Protein AF-A0A8S3QHV0-F1 (afdb_monomer_lite)

Radius of gyration: 21.34 Å; chains: 1; bounding box: 54×50×51 Å

Secondary structure (DSSP, 8-state):
-PPPPP----------TTTTTTTT-----TT--EEEE-----TTS---EEEEEES---SSHHHHTTSTT-SSEEEEETTEEEETTEEEEE-S--GGG--TT-EEEEEE-TTS-EEEEETTEEEEEEE----TTPEEEEEEEE---------S-GGG--HHHHHHHHHHSTT-GGGHHHHHHTT--HHHHHH--HHHHHHTS---HHHHHHHHHHHHHHHHHT-

Organism: Mytilus edulis (NCBI:txid6550)

Structure (mmCIF, N/CA/C/O backbone):
data_AF-A0A8S3QHV0-F1
#
_entry.id   AF-A0A8S3QHV0-F1
#
loop_
_atom_site.group_PDB
_atom_site.id
_atom_site.type_symbol
_atom_site.label_atom_id
_atom_site.label_alt_id
_atom_site.label_comp_id
_atom_site.label_asym_id
_atom_site.label_entity_id
_atom_site.label_seq_id
_atom_site.pdbx_PDB_ins_code
_atom_site.Cartn_x
_atom_site.Cartn_y
_atom_site.Cartn_z
_atom_site.occupancy
_atom_site.B_iso_or_equiv
_atom_site.auth_seq_id
_atom_site.auth_comp_id
_atom_site.auth_asym_id
_atom_site.auth_atom_id
_atom_site.pdbx_PDB_model_num
ATOM 1 N N . MET A 1 1 ? -4.999 33.377 -22.778 1.00 33.78 1 MET A N 1
ATOM 2 C CA . MET A 1 1 ? -3.640 32.867 -22.476 1.00 33.78 1 MET A CA 1
ATOM 3 C C . MET A 1 1 ? -3.767 31.519 -21.777 1.00 33.78 1 MET A C 1
ATOM 5 O O . MET A 1 1 ? -4.510 31.412 -20.811 1.00 33.78 1 MET A O 1
ATOM 9 N N . LYS A 1 2 ? -3.145 30.481 -22.345 1.00 28.41 2 LYS A N 1
ATOM 10 C CA . LYS A 1 2 ? -3.299 29.062 -21.981 1.00 28.41 2 LYS A CA 1
ATOM 11 C C . LYS A 1 2 ? -2.681 28.770 -20.602 1.00 28.41 2 LYS A C 1
ATOM 13 O O . LYS A 1 2 ? -1.495 29.029 -20.410 1.00 28.41 2 LYS A O 1
ATOM 18 N N . LYS A 1 3 ? -3.456 28.207 -19.666 1.00 29.05 3 LYS A N 1
ATOM 19 C CA . LYS A 1 3 ? -2.919 27.591 -18.439 1.00 29.05 3 LYS A CA 1
ATOM 20 C C . LYS A 1 3 ? -2.291 26.244 -18.810 1.00 29.05 3 LYS A C 1
ATOM 22 O O . LYS A 1 3 ? -2.918 25.440 -19.495 1.00 29.05 3 LYS A O 1
ATOM 27 N N . LYS A 1 4 ? -1.035 26.042 -18.402 1.00 29.23 4 LYS A N 1
ATOM 28 C CA . LYS A 1 4 ? -0.267 24.808 -18.603 1.00 29.23 4 LYS A CA 1
ATOM 29 C C . LYS A 1 4 ? -0.995 23.641 -17.928 1.00 29.23 4 LYS A C 1
ATOM 31 O O . LYS A 1 4 ? -1.272 23.703 -16.734 1.00 29.23 4 LYS A O 1
ATOM 36 N N . GLY A 1 5 ? -1.313 22.617 -18.717 1.00 24.92 5 GLY A N 1
ATOM 37 C CA . GLY A 1 5 ? -1.876 21.360 -18.241 1.00 24.92 5 GLY A CA 1
ATOM 38 C C . GLY A 1 5 ? -0.864 20.613 -17.379 1.00 24.92 5 GLY A C 1
ATOM 39 O O . GLY A 1 5 ? 0.260 20.360 -17.812 1.00 24.92 5 GLY A O 1
ATOM 40 N N . GLY A 1 6 ? -1.273 20.282 -16.156 1.00 24.77 6 GLY A N 1
ATOM 41 C CA . GLY A 1 6 ? -0.615 19.259 -15.358 1.00 24.77 6 GLY A CA 1
ATOM 42 C C . GLY A 1 6 ? -0.885 17.900 -15.995 1.00 24.77 6 GLY A C 1
ATOM 43 O O . GLY A 1 6 ? -2.029 17.562 -16.291 1.00 24.77 6 GLY A O 1
ATOM 44 N N . ILE A 1 7 ? 0.180 17.155 -16.261 1.00 24.78 7 ILE A N 1
ATOM 45 C CA . ILE A 1 7 ? 0.137 15.815 -16.840 1.00 24.78 7 ILE A CA 1
ATOM 46 C C . ILE A 1 7 ? -0.396 14.868 -15.755 1.00 24.78 7 ILE A C 1
ATOM 48 O O . ILE A 1 7 ? 0.357 14.371 -14.923 1.00 24.78 7 ILE A O 1
ATOM 52 N N . PHE A 1 8 ? -1.710 14.648 -15.737 1.00 29.12 8 PHE A N 1
ATOM 53 C CA . PHE A 1 8 ? -2.324 13.534 -15.021 1.00 29.12 8 PHE A CA 1
ATOM 54 C C . PHE A 1 8 ? -2.085 12.273 -15.855 1.00 29.12 8 PHE A C 1
ATOM 56 O O . PHE A 1 8 ? -2.746 12.074 -16.871 1.00 29.12 8 PHE A O 1
ATOM 63 N N . GLN A 1 9 ? -1.114 11.442 -15.474 1.00 21.78 9 GLN A N 1
ATOM 64 C CA . GLN A 1 9 ? -0.881 10.156 -16.134 1.00 21.78 9 GLN A CA 1
ATOM 65 C C . GLN A 1 9 ? -1.014 8.989 -15.151 1.00 21.78 9 GLN A C 1
ATOM 67 O O . GLN A 1 9 ? -0.062 8.586 -14.485 1.00 21.78 9 GLN A O 1
ATOM 72 N N . ASN A 1 10 ? -2.223 8.424 -15.194 1.00 23.78 10 ASN A N 1
ATOM 73 C CA . ASN A 1 10 ? -2.556 7.007 -15.053 1.00 23.78 10 ASN A CA 1
ATOM 74 C C . ASN A 1 10 ? -2.478 6.404 -13.642 1.00 23.78 10 ASN A C 1
ATOM 76 O O . ASN A 1 10 ? -1.638 5.551 -13.361 1.00 23.78 10 ASN A O 1
ATOM 80 N N . CYS A 1 11 ? -3.449 6.778 -12.804 1.00 23.91 11 CYS A N 1
ATOM 81 C CA . CYS A 1 11 ? -3.975 5.908 -11.753 1.00 23.91 11 CYS A CA 1
ATOM 82 C C . CYS A 1 11 ? -5.103 5.067 -12.367 1.00 23.91 11 CYS A C 1
ATOM 84 O O . CYS A 1 11 ? -6.141 5.620 -12.729 1.00 23.91 11 CYS A O 1
ATOM 86 N N . PHE A 1 12 ? -4.920 3.754 -12.504 1.00 22.88 12 PHE A N 1
ATOM 87 C CA . PHE A 1 12 ? -6.051 2.862 -12.754 1.00 22.88 12 PHE A CA 1
ATOM 88 C C . PHE A 1 12 ? -6.655 2.510 -11.400 1.00 22.88 12 PHE A C 1
ATOM 90 O O . PHE A 1 12 ? -6.004 1.910 -10.547 1.00 22.88 12 PHE A O 1
ATOM 97 N N . MET A 1 13 ? -7.872 2.997 -11.185 1.00 25.61 13 MET A N 1
ATOM 98 C CA . MET A 1 13 ? -8.680 2.667 -10.023 1.00 25.61 13 MET A CA 1
ATOM 99 C C . MET A 1 13 ? -9.011 1.174 -10.077 1.00 25.61 13 MET A C 1
ATOM 101 O O . MET A 1 13 ? -9.422 0.688 -11.128 1.00 25.61 13 MET A O 1
ATOM 105 N N . VAL A 1 14 ? -8.936 0.467 -8.947 1.00 29.50 14 VAL A N 1
ATOM 106 C CA . VAL A 1 14 ? -9.952 -0.568 -8.742 1.00 29.50 14 VAL A CA 1
ATOM 107 C C . VAL A 1 14 ? -11.256 0.206 -8.718 1.00 29.50 14 VAL A C 1
ATOM 109 O O . VAL A 1 14 ? -11.426 1.103 -7.887 1.00 29.50 14 VAL A O 1
ATOM 112 N N . GLU A 1 15 ? -12.130 -0.061 -9.680 1.00 31.16 15 GLU A N 1
ATOM 113 C CA . GLU A 1 15 ? -13.464 0.504 -9.686 1.00 31.16 15 GLU A CA 1
ATOM 114 C C . GLU A 1 15 ? -14.250 -0.123 -8.533 1.00 31.16 15 GLU A C 1
ATOM 116 O O . GLU A 1 15 ? -15.134 -0.949 -8.713 1.00 31.16 15 GLU A O 1
ATOM 121 N N . VAL A 1 16 ? -13.966 0.318 -7.309 1.00 37.31 16 VAL A N 1
ATOM 122 C CA . VAL A 1 16 ? -14.897 0.151 -6.207 1.00 37.31 16 VAL A CA 1
ATOM 123 C C . VAL A 1 16 ? -15.932 1.266 -6.331 1.00 37.31 16 VAL A C 1
ATOM 125 O O . VAL A 1 16 ? -16.073 2.134 -5.471 1.00 37.31 16 VAL A O 1
ATOM 128 N N . SER A 1 17 ? -16.660 1.278 -7.454 1.00 31.52 17 SER A N 1
ATOM 129 C CA . SER A 1 17 ? -17.719 2.246 -7.788 1.00 31.52 17 SER A CA 1
ATOM 130 C C . SER A 1 17 ? -18.801 2.338 -6.704 1.00 31.52 17 SER A C 1
ATOM 132 O O . SER A 1 17 ? -19.552 3.315 -6.640 1.00 31.52 17 SER A O 1
ATOM 134 N N . LYS A 1 18 ? -18.844 1.362 -5.788 1.00 33.34 18 LYS A N 1
ATOM 135 C CA . LYS A 1 18 ? -19.706 1.352 -4.602 1.00 33.34 18 LYS A CA 1
ATOM 136 C C . LYS A 1 18 ? -19.085 1.992 -3.346 1.00 33.34 18 LYS A C 1
ATOM 138 O O . LYS A 1 18 ? -19.847 2.504 -2.527 1.00 33.34 18 LYS A O 1
ATOM 143 N N . LEU A 1 19 ? -17.756 2.048 -3.195 1.00 37.59 19 LEU A N 1
ATOM 144 C CA . LEU A 1 19 ? -17.079 2.590 -1.997 1.00 37.59 19 LEU A CA 1
ATOM 145 C C . LEU A 1 19 ? -17.070 4.126 -1.973 1.00 37.59 19 LEU A C 1
ATOM 147 O O . LEU A 1 19 ? -17.337 4.720 -0.928 1.00 37.59 19 LEU A O 1
ATOM 151 N N . ASN A 1 20 ? -16.911 4.774 -3.136 1.00 36.09 20 ASN A N 1
ATOM 152 C CA . ASN A 1 20 ? -17.010 6.240 -3.265 1.00 36.09 20 ASN A CA 1
ATOM 153 C C . ASN A 1 20 ? -18.373 6.800 -2.806 1.00 36.09 20 ASN A C 1
ATOM 155 O O . ASN A 1 20 ? -18.466 7.968 -2.435 1.00 36.09 20 ASN A O 1
ATOM 159 N N . LYS A 1 21 ? -19.435 5.979 -2.784 1.00 34.38 21 LYS A N 1
ATOM 160 C CA . LYS A 1 21 ? -20.766 6.380 -2.293 1.00 34.38 21 LYS A CA 1
ATOM 161 C C . LYS A 1 21 ? -20.957 6.215 -0.780 1.00 34.38 21 LYS A C 1
ATOM 163 O O . LYS A 1 21 ? -21.857 6.849 -0.233 1.00 34.38 21 LYS A O 1
ATOM 168 N N . GLN A 1 22 ? -20.159 5.391 -0.098 1.00 36.16 22 GLN A N 1
ATOM 169 C CA . GLN A 1 22 ? -20.321 5.128 1.344 1.00 36.16 22 GLN A CA 1
ATOM 170 C C . GLN A 1 22 ? -19.334 5.913 2.225 1.00 36.16 22 GLN A C 1
ATOM 172 O O . GLN A 1 22 ? -19.638 6.190 3.383 1.00 36.16 22 GLN A O 1
ATOM 177 N N . LEU A 1 23 ? -18.210 6.347 1.652 1.00 44.53 23 LEU A N 1
ATOM 178 C CA . LEU A 1 23 ? -17.088 7.011 2.327 1.00 44.53 23 LEU A CA 1
ATOM 179 C C . LEU A 1 23 ? -17.336 8.439 2.841 1.00 44.53 23 LEU A C 1
ATOM 181 O O . LEU A 1 23 ? -16.569 8.932 3.659 1.00 44.53 23 LEU A O 1
ATOM 185 N N . ASN A 1 24 ? -18.409 9.096 2.395 1.00 40.56 24 ASN A N 1
ATOM 186 C CA . ASN A 1 24 ? -18.725 10.485 2.759 1.00 40.56 24 ASN A CA 1
ATOM 187 C C . ASN A 1 24 ? -19.820 10.622 3.828 1.00 40.56 24 ASN A C 1
ATOM 189 O O . ASN A 1 24 ? -20.344 11.717 4.040 1.00 40.56 24 ASN A O 1
ATOM 193 N N . LYS A 1 25 ? -20.211 9.541 4.512 1.00 40.72 25 LYS A N 1
ATOM 194 C CA . LYS A 1 25 ? -21.180 9.638 5.611 1.00 40.72 25 LYS A CA 1
ATOM 195 C C . LYS A 1 25 ? -20.455 9.760 6.949 1.00 40.72 25 LYS A C 1
ATOM 197 O O . LYS A 1 25 ? -19.851 8.798 7.410 1.00 40.72 25 LYS A O 1
ATOM 202 N N . LYS A 1 26 ? -20.609 10.914 7.620 1.00 43.28 26 LYS A N 1
ATOM 203 C CA . LYS A 1 26 ? -20.480 11.026 9.085 1.00 43.28 26 LYS A CA 1
ATOM 204 C C . LYS A 1 26 ? -21.482 10.051 9.704 1.00 43.28 26 LYS A C 1
ATOM 206 O O . LYS A 1 26 ? -22.644 10.393 9.897 1.00 43.28 26 LYS A O 1
ATOM 211 N N . CYS A 1 27 ? -21.078 8.809 9.919 1.00 43.12 27 CYS A N 1
ATOM 212 C CA . CYS A 1 27 ? -21.935 7.799 10.512 1.00 43.12 27 CYS A CA 1
ATOM 213 C C . CYS A 1 27 ? -21.410 7.541 11.921 1.00 43.12 27 CYS A C 1
ATOM 215 O O . CYS A 1 27 ? -20.281 7.087 12.083 1.00 43.12 27 CYS A O 1
ATOM 217 N N . GLY A 1 28 ? -22.204 7.888 12.939 1.00 51.09 28 GLY A N 1
ATOM 218 C CA . GLY A 1 28 ? -21.875 7.594 14.332 1.00 51.09 28 GLY A CA 1
ATOM 219 C C . GLY A 1 28 ? -21.647 6.092 14.481 1.00 51.09 28 GLY A C 1
ATOM 220 O O . GLY A 1 28 ? -22.555 5.296 14.251 1.00 51.09 28 GLY A O 1
ATOM 221 N N . MET A 1 29 ? -20.406 5.697 14.761 1.00 54.31 29 MET A N 1
ATOM 222 C CA . MET A 1 29 ? -19.971 4.300 14.687 1.00 54.31 29 MET A CA 1
ATOM 223 C C . MET A 1 29 ? -20.208 3.494 15.963 1.00 54.31 29 MET A C 1
ATOM 225 O O . MET A 1 29 ? -19.858 2.321 15.958 1.00 54.31 29 MET A O 1
ATOM 229 N N . ASN A 1 30 ? -20.750 4.078 17.037 1.00 63.34 30 ASN A N 1
ATOM 230 C CA . ASN A 1 30 ? -20.749 3.444 18.359 1.00 63.34 30 ASN A CA 1
ATOM 231 C C . ASN A 1 30 ? -21.388 2.042 18.319 1.00 63.34 30 ASN A C 1
ATOM 233 O O . ASN A 1 30 ? -22.608 1.905 18.278 1.00 63.34 30 ASN A O 1
ATOM 237 N N . GLY A 1 31 ? -20.535 1.012 18.304 1.00 66.19 31 GLY A N 1
ATOM 238 C CA . GLY A 1 31 ? -20.926 -0.398 18.280 1.00 66.19 31 GLY A CA 1
ATOM 239 C C . GLY A 1 31 ? -21.417 -0.950 16.935 1.00 66.19 31 GLY A C 1
ATOM 240 O O . GLY A 1 31 ? -21.892 -2.080 16.901 1.00 66.19 31 GLY A O 1
ATOM 241 N N . LYS A 1 32 ? -21.321 -0.203 15.824 1.00 76.25 32 LYS A N 1
ATOM 242 C CA . LYS A 1 32 ? -21.734 -0.686 14.493 1.00 76.25 32 LYS A CA 1
ATOM 243 C C . LYS A 1 32 ? -20.528 -1.041 13.624 1.00 76.25 32 LYS A C 1
ATOM 245 O O . LYS A 1 32 ? -19.648 -0.208 13.411 1.00 76.25 32 LYS A O 1
ATOM 250 N N . VAL A 1 33 ? -20.535 -2.256 13.077 1.00 76.94 33 VAL A N 1
ATOM 251 C CA . VAL A 1 33 ? -19.549 -2.724 12.093 1.00 76.94 33 VAL A CA 1
ATOM 252 C C . VAL A 1 33 ? -19.915 -2.201 10.702 1.00 76.94 33 VAL A C 1
ATOM 254 O O . VAL A 1 33 ? -21.075 -2.265 10.284 1.00 76.94 33 VAL A O 1
ATOM 257 N N . TYR A 1 34 ? -18.921 -1.684 9.984 1.00 72.75 34 TYR A N 1
ATOM 258 C CA . TYR A 1 34 ? -19.025 -1.289 8.580 1.00 72.75 34 TYR A CA 1
ATOM 259 C C . TYR A 1 34 ? -18.125 -2.192 7.757 1.00 72.75 34 TYR A C 1
ATOM 261 O O . TYR A 1 34 ? -16.930 -2.251 8.031 1.00 72.75 34 TYR A O 1
ATOM 269 N N . GLU A 1 35 ? -18.689 -2.873 6.765 1.00 72.31 35 GLU A N 1
ATOM 270 C CA . GLU A 1 35 ? -17.984 -3.877 5.971 1.00 72.31 35 GLU A CA 1
ATOM 271 C C . GLU A 1 35 ? -17.857 -3.463 4.505 1.00 72.31 35 GLU A C 1
ATOM 273 O O . GLU A 1 35 ? -18.769 -2.872 3.923 1.00 72.31 35 GLU A O 1
ATOM 278 N N . ILE A 1 36 ? -16.727 -3.826 3.907 1.00 70.00 36 ILE A N 1
ATOM 279 C CA . ILE A 1 36 ? -16.447 -3.732 2.477 1.00 70.00 36 ILE A CA 1
ATOM 280 C C . ILE A 1 36 ? -16.131 -5.129 1.950 1.00 70.00 36 ILE A C 1
ATOM 282 O O . ILE A 1 36 ? -15.457 -5.897 2.628 1.00 70.00 36 ILE A O 1
ATOM 286 N N . GLN A 1 37 ? -16.607 -5.466 0.755 1.00 71.06 37 GLN A N 1
ATOM 287 C CA . GLN A 1 37 ? -16.263 -6.723 0.092 1.00 71.06 37 GLN A CA 1
ATOM 288 C C . GLN A 1 37 ? -15.178 -6.472 -0.955 1.00 71.06 37 GLN A C 1
ATOM 290 O O . GLN A 1 37 ? -15.207 -5.465 -1.665 1.00 71.06 37 GLN A O 1
ATOM 295 N N . VAL A 1 38 ? -14.217 -7.383 -1.046 1.00 68.44 38 VAL A N 1
ATOM 296 C CA . VAL A 1 38 ? -13.192 -7.378 -2.085 1.00 68.44 38 VAL A CA 1
ATOM 297 C C . VAL A 1 38 ? -13.813 -7.915 -3.374 1.00 68.44 38 VAL A C 1
ATOM 299 O O . VAL A 1 38 ? -13.982 -9.120 -3.533 1.00 68.44 38 VAL A O 1
ATOM 302 N N . ASP A 1 39 ? -14.176 -7.024 -4.291 1.00 56.81 39 ASP A N 1
ATOM 303 C CA . ASP A 1 39 ? -14.825 -7.413 -5.551 1.00 56.81 39 ASP A CA 1
ATOM 304 C C . ASP A 1 39 ? -13.823 -7.946 -6.591 1.00 56.81 39 ASP A C 1
ATOM 306 O O . ASP A 1 39 ? -14.144 -8.849 -7.361 1.00 56.81 39 ASP A O 1
ATOM 310 N N . GLU A 1 40 ? -12.590 -7.431 -6.594 1.00 55.38 40 GLU A N 1
ATOM 311 C CA . GLU A 1 40 ? -11.542 -7.831 -7.534 1.00 55.38 40 GLU A CA 1
ATOM 312 C C . GLU A 1 40 ? -10.143 -7.654 -6.920 1.00 55.38 40 GLU A C 1
ATOM 314 O O . GLU A 1 40 ? -9.876 -6.685 -6.207 1.00 55.38 40 GLU A O 1
ATOM 319 N N . LEU A 1 41 ? -9.232 -8.585 -7.225 1.00 54.69 41 LEU A N 1
ATOM 320 C CA . LEU A 1 41 ? -7.816 -8.505 -6.872 1.00 54.69 41 LEU A CA 1
ATOM 321 C C . LEU A 1 41 ? -6.962 -8.627 -8.123 1.00 54.69 41 LEU A C 1
ATOM 323 O O . LEU A 1 41 ? -6.926 -9.670 -8.778 1.00 54.69 41 LEU A O 1
ATOM 327 N N . VAL A 1 42 ? -6.201 -7.580 -8.413 1.00 50.34 42 VAL A N 1
ATOM 328 C CA . VAL A 1 42 ? -5.270 -7.585 -9.536 1.00 50.34 42 VAL A CA 1
ATOM 329 C C . VAL A 1 42 ? -3.995 -8.324 -9.107 1.00 50.34 42 VAL A C 1
ATOM 331 O O . VAL A 1 42 ? -3.166 -7.788 -8.383 1.00 50.34 42 VAL A O 1
ATOM 334 N N . LYS A 1 43 ? -3.842 -9.590 -9.514 1.00 43.56 43 LYS A N 1
ATOM 335 C CA . LYS A 1 43 ? -2.789 -10.522 -9.038 1.00 43.56 43 LYS A CA 1
ATOM 336 C C . LYS A 1 43 ? -1.346 -10.150 -9.417 1.00 43.56 43 LYS A C 1
ATOM 338 O O . LYS A 1 43 ? -0.412 -10.859 -9.053 1.00 43.56 43 LYS A O 1
ATOM 343 N N . GLU A 1 44 ? -1.133 -9.058 -10.143 1.00 41.75 44 GLU A N 1
ATOM 344 C CA . GLU A 1 44 ? 0.187 -8.668 -10.652 1.00 41.75 44 GLU A CA 1
ATOM 345 C C . GLU A 1 44 ? 1.042 -7.889 -9.632 1.00 41.75 44 GLU A C 1
ATOM 347 O O . GLU A 1 44 ? 2.187 -7.535 -9.933 1.00 41.75 44 GLU A O 1
ATOM 352 N N . TRP A 1 45 ? 0.526 -7.688 -8.412 1.00 49.97 45 TRP A N 1
ATOM 353 C CA . TRP A 1 45 ? 0.990 -6.673 -7.466 1.00 49.97 45 TRP A CA 1
ATOM 354 C C . TRP A 1 45 ? 1.192 -7.207 -6.047 1.00 49.97 45 TRP A C 1
ATOM 356 O O . TRP A 1 45 ? 0.396 -7.994 -5.543 1.00 49.97 45 TRP A O 1
ATOM 366 N N . GLY A 1 46 ? 2.223 -6.712 -5.357 1.00 41.50 46 GLY A N 1
ATOM 367 C CA . GLY A 1 46 ? 2.268 -6.770 -3.898 1.00 41.50 46 GLY A CA 1
ATOM 368 C C . GLY A 1 46 ? 1.213 -5.817 -3.352 1.00 41.50 46 GLY A C 1
ATOM 369 O O . GLY A 1 46 ? 1.420 -4.607 -3.358 1.00 41.50 46 GLY A O 1
ATOM 370 N N . PHE A 1 47 ? 0.067 -6.359 -2.954 1.00 47.78 47 PHE A N 1
ATOM 371 C CA . PHE A 1 47 ? -1.013 -5.595 -2.346 1.00 47.78 47 PHE A CA 1
ATOM 372 C C . PHE A 1 47 ? -0.520 -4.973 -1.040 1.00 47.78 47 PHE A C 1
ATOM 374 O O . PHE A 1 47 ? 0.046 -5.676 -0.204 1.00 47.78 47 PHE A O 1
ATOM 381 N N . SER A 1 48 ? -0.773 -3.685 -0.824 1.00 53.66 48 SER A N 1
ATOM 382 C CA . SER A 1 48 ? -0.952 -3.186 0.535 1.00 53.66 48 SER A CA 1
ATOM 383 C C . SER A 1 48 ? -2.331 -2.567 0.652 1.00 53.66 48 SER A C 1
ATOM 385 O O . SER A 1 48 ? -2.606 -1.479 0.150 1.00 53.66 48 SER A O 1
ATOM 387 N N . LEU A 1 49 ? -3.226 -3.354 1.244 1.00 68.62 49 LEU A N 1
ATOM 388 C CA . LEU A 1 49 ? -4.588 -2.956 1.537 1.00 68.62 49 LEU A CA 1
ATOM 389 C C . LEU A 1 49 ? -4.592 -2.141 2.824 1.00 68.62 49 LEU A C 1
ATOM 391 O O . LEU A 1 49 ? -3.987 -2.550 3.819 1.00 68.62 49 LEU A O 1
ATOM 395 N N . SER A 1 50 ? -5.251 -0.985 2.782 1.00 73.38 50 SER A N 1
ATOM 396 C CA . SER A 1 50 ? -5.385 -0.102 3.940 1.00 73.38 50 SER A CA 1
ATOM 397 C C . SER A 1 50 ? -6.842 0.042 4.368 1.00 73.38 50 SER A C 1
ATOM 399 O O . SER A 1 50 ? -7.717 0.118 3.510 1.00 73.38 50 SER A O 1
ATOM 401 N N . LEU A 1 51 ? -7.095 0.093 5.676 1.00 76.19 51 LEU A N 1
ATOM 402 C CA . LEU A 1 51 ? -8.416 0.323 6.270 1.00 76.19 51 LEU A CA 1
ATOM 403 C C . LEU A 1 51 ? -8.258 1.091 7.589 1.00 76.19 51 LEU A C 1
ATOM 405 O O . LEU A 1 51 ? -7.372 0.769 8.375 1.00 76.19 51 LEU A O 1
ATOM 409 N N . GLY A 1 52 ? -9.089 2.098 7.871 1.00 78.31 52 GLY A N 1
ATOM 410 C CA . GLY A 1 52 ? -8.915 2.898 9.086 1.00 78.31 52 GLY A CA 1
ATOM 411 C C . GLY A 1 52 ? -10.002 3.931 9.365 1.00 78.31 52 GLY A C 1
ATOM 412 O O . GLY A 1 52 ? -11.109 3.862 8.839 1.00 78.31 52 GLY A O 1
ATOM 413 N N . VAL A 1 53 ? -9.686 4.892 10.230 1.00 75.56 53 VAL A N 1
ATOM 414 C CA . VAL A 1 53 ? -10.534 6.055 10.537 1.00 75.56 53 VAL A CA 1
ATOM 415 C C . VAL A 1 53 ? -9.699 7.332 10.595 1.00 75.56 53 VAL A C 1
ATOM 417 O O . VAL A 1 53 ? -8.496 7.275 10.863 1.00 75.56 53 VAL A O 1
ATOM 420 N N . THR A 1 54 ? -10.328 8.488 10.371 1.00 74.25 54 THR A N 1
ATOM 421 C CA . THR A 1 54 ? -9.712 9.801 10.618 1.00 74.25 54 THR A CA 1
ATOM 422 C C . THR A 1 54 ? -10.745 10.828 11.079 1.00 74.25 54 THR A C 1
ATOM 424 O O . THR A 1 54 ? -11.927 10.736 10.745 1.00 74.25 54 THR A O 1
ATOM 427 N N . THR A 1 55 ? -10.304 11.803 11.874 1.00 70.62 55 THR A N 1
ATOM 428 C CA . THR A 1 55 ? -11.093 12.992 12.239 1.00 70.62 55 THR A CA 1
ATOM 429 C C . THR A 1 55 ? -10.973 14.119 11.216 1.00 70.62 55 THR A C 1
ATOM 431 O O . THR A 1 55 ? -11.785 15.041 11.234 1.00 70.62 55 THR A O 1
ATOM 434 N N . ASN A 1 56 ? -10.006 14.037 10.298 1.00 68.88 56 ASN A N 1
ATOM 435 C CA . ASN A 1 56 ? -9.719 15.067 9.312 1.00 68.88 56 ASN A CA 1
ATOM 436 C C . ASN A 1 56 ? -9.763 14.477 7.900 1.00 68.88 56 ASN A C 1
ATOM 438 O O . ASN A 1 56 ? -8.773 13.950 7.393 1.00 68.88 56 ASN A O 1
ATOM 442 N N . ILE A 1 57 ? -10.935 14.556 7.268 1.00 63.69 57 ILE A N 1
ATOM 443 C CA . ILE A 1 57 ? -11.105 14.150 5.872 1.00 63.69 57 ILE A CA 1
ATOM 444 C C . ILE A 1 57 ? -10.405 15.203 4.998 1.00 63.69 57 ILE A C 1
ATOM 446 O O . ILE A 1 57 ? -10.861 16.349 4.974 1.00 63.69 57 ILE A O 1
ATOM 450 N N . PRO A 1 58 ? -9.316 14.860 4.284 1.00 58.97 58 PRO A N 1
ATOM 451 C CA . PRO A 1 58 ? -8.624 15.827 3.446 1.00 58.97 58 PRO A CA 1
ATOM 452 C C . PRO A 1 58 ? -9.510 16.235 2.266 1.00 58.97 58 PRO A C 1
ATOM 454 O O . PRO A 1 58 ? -10.227 15.419 1.684 1.00 58.97 58 PRO A O 1
ATOM 457 N N . SER A 1 59 ? -9.421 17.507 1.877 1.00 54.91 59 SER A N 1
ATOM 458 C CA . SER A 1 59 ? -10.110 18.038 0.694 1.00 54.91 59 SER A CA 1
ATOM 459 C C . SER A 1 59 ? -9.627 17.382 -0.605 1.00 54.91 59 SER A C 1
ATOM 461 O O . SER A 1 59 ? -10.361 17.353 -1.591 1.00 54.91 59 SER A O 1
ATOM 463 N N . ASP A 1 60 ? -8.393 16.866 -0.604 1.00 55.72 60 ASP A N 1
ATOM 464 C CA . ASP A 1 60 ? -7.809 16.095 -1.696 1.00 55.72 60 ASP A CA 1
ATOM 465 C C . ASP A 1 60 ? -7.876 14.594 -1.382 1.00 55.72 60 ASP A C 1
ATOM 467 O O . ASP A 1 60 ? -7.171 14.070 -0.515 1.00 55.72 60 ASP A O 1
ATOM 471 N N . LEU A 1 61 ? -8.724 13.884 -2.128 1.00 52.03 61 LEU A N 1
ATOM 472 C CA . LEU A 1 61 ? -8.918 12.445 -1.969 1.00 52.03 61 LEU A CA 1
ATOM 473 C C . LEU A 1 61 ? -7.647 11.643 -2.306 1.00 52.03 61 LEU A C 1
ATOM 475 O O . LEU A 1 61 ? -7.541 10.495 -1.885 1.00 52.03 61 LEU A O 1
ATOM 479 N N . THR A 1 62 ? -6.652 12.221 -2.998 1.00 52.47 62 THR A N 1
ATOM 480 C CA . THR A 1 62 ? -5.345 11.575 -3.246 1.00 52.47 62 THR A CA 1
ATOM 481 C C . THR A 1 62 ? -4.550 11.292 -1.979 1.00 52.47 62 THR A C 1
ATOM 483 O O . THR A 1 62 ? -3.823 10.301 -1.935 1.00 52.47 62 THR A O 1
ATOM 486 N N . GLU A 1 63 ? -4.750 12.068 -0.913 1.00 47.75 63 GLU A N 1
ATOM 487 C CA . GLU A 1 63 ? -4.165 11.779 0.399 1.00 47.75 63 GLU A CA 1
ATOM 488 C C . GLU A 1 63 ? -4.843 10.574 1.071 1.00 47.75 63 GLU A C 1
ATOM 490 O O . GLU A 1 63 ? -4.181 9.785 1.751 1.00 47.75 63 GLU A O 1
ATOM 495 N N . ILE A 1 64 ? -6.142 10.374 0.808 1.00 49.97 64 ILE A N 1
ATOM 496 C CA . ILE A 1 64 ? -6.913 9.195 1.242 1.00 49.97 64 ILE A CA 1
ATOM 497 C C . ILE A 1 64 ? -6.450 7.956 0.479 1.00 49.97 64 ILE A C 1
ATOM 499 O O . ILE A 1 64 ? -6.199 6.918 1.086 1.00 49.97 64 ILE A O 1
ATOM 503 N N . TYR A 1 65 ? -6.212 8.107 -0.826 1.00 48.81 65 TYR A N 1
ATOM 504 C CA . TYR A 1 65 ? -5.499 7.143 -1.661 1.00 48.81 65 TYR A CA 1
ATOM 505 C C . TYR A 1 65 ? -3.986 7.141 -1.407 1.00 48.81 65 TYR A C 1
ATOM 507 O O . TYR A 1 65 ? -3.240 6.769 -2.303 1.00 48.81 65 TYR A O 1
ATOM 515 N N . CYS A 1 66 ? -3.472 7.579 -0.259 1.00 50.19 66 CYS A N 1
ATOM 516 C CA . CYS A 1 66 ? -2.125 7.209 0.191 1.00 50.19 66 CYS A CA 1
ATOM 517 C C . CYS A 1 66 ? -2.104 6.609 1.595 1.00 50.19 66 CYS A C 1
ATOM 519 O O . CYS A 1 66 ? -1.088 5.997 1.912 1.00 50.19 66 CYS A O 1
ATOM 521 N N . GLY A 1 67 ? -3.180 6.753 2.391 1.00 51.84 67 GLY A N 1
ATOM 522 C CA . GLY A 1 67 ? -3.393 6.180 3.730 1.00 51.84 67 GLY A CA 1
ATOM 523 C C . GLY A 1 67 ? -2.340 6.606 4.759 1.00 51.84 67 GLY A C 1
ATOM 524 O O . GLY A 1 67 ? -2.609 7.346 5.696 1.00 51.84 67 GLY A O 1
ATOM 525 N N . VAL A 1 68 ? -1.095 6.223 4.505 1.00 57.97 68 VAL A N 1
ATOM 526 C CA . VAL A 1 68 ? 0.168 6.539 5.179 1.00 57.97 68 VAL A CA 1
ATOM 527 C C . VAL A 1 68 ? 0.452 8.044 5.317 1.00 57.97 68 VAL A C 1
ATOM 529 O O . VAL A 1 68 ? 1.346 8.420 6.060 1.00 57.97 68 VAL A O 1
ATOM 532 N N . LYS A 1 69 ? -0.271 8.943 4.639 1.00 62.62 69 LYS A N 1
ATOM 533 C CA . LYS A 1 69 ? -0.078 10.403 4.795 1.00 62.62 69 LYS A CA 1
ATOM 534 C C . LYS A 1 69 ? -1.224 11.119 5.502 1.00 62.62 69 LYS A C 1
ATOM 536 O O . LYS A 1 69 ? -1.113 12.318 5.752 1.00 62.62 69 LYS A O 1
ATOM 541 N N . LEU A 1 70 ? -2.291 10.404 5.856 1.00 65.12 70 LEU A N 1
ATOM 542 C CA . LEU A 1 70 ? -3.432 11.007 6.529 1.00 65.12 70 LEU A CA 1
ATOM 543 C C . LEU A 1 70 ? -3.039 11.449 7.937 1.00 65.12 70 LEU A C 1
ATOM 545 O O . LEU A 1 70 ? -2.555 10.654 8.747 1.00 65.12 70 LEU A O 1
ATOM 549 N N . LYS A 1 71 ? -3.262 12.727 8.236 1.00 72.12 71 LYS A N 1
ATOM 550 C CA . LYS A 1 71 ? -3.143 13.264 9.593 1.00 72.12 71 LYS A CA 1
ATOM 551 C C . LYS A 1 71 ? -4.393 12.912 10.391 1.00 72.12 71 LYS A C 1
ATOM 553 O O . LYS A 1 71 ? -5.456 12.701 9.822 1.00 72.12 71 LYS A O 1
ATOM 558 N N . GLU A 1 72 ? -4.241 12.845 11.708 1.00 78.00 72 GLU A N 1
ATOM 559 C CA . GLU A 1 72 ? -5.314 12.474 12.637 1.00 78.00 72 GLU A CA 1
ATOM 560 C C . GLU A 1 72 ? -6.011 11.167 12.235 1.00 78.00 72 GLU A C 1
ATOM 562 O O . GLU A 1 72 ? -7.229 11.107 12.072 1.00 78.00 72 GLU A O 1
ATOM 567 N N . SER A 1 73 ? -5.207 10.132 11.984 1.00 79.38 73 SER A N 1
ATOM 568 C CA . SER A 1 73 ? -5.645 8.871 11.388 1.00 79.38 73 SER A CA 1
ATOM 569 C C . SER A 1 73 ? -5.162 7.653 12.171 1.00 79.38 73 SER A C 1
ATOM 571 O O . SER A 1 73 ? -4.110 7.690 12.816 1.00 79.38 73 SER A O 1
ATOM 573 N N . TRP A 1 74 ? -5.935 6.570 12.087 1.00 85.62 74 TRP A N 1
ATOM 574 C CA . TRP A 1 74 ? -5.658 5.259 12.677 1.00 85.62 74 TRP A CA 1
ATOM 575 C C . TRP A 1 74 ? -5.958 4.191 11.629 1.00 85.62 74 TRP A C 1
ATOM 577 O O . TRP A 1 74 ? -7.121 3.969 11.294 1.00 85.62 74 TRP A O 1
ATOM 587 N N . ILE A 1 75 ? -4.917 3.590 11.055 1.00 83.06 75 ILE A N 1
ATOM 588 C CA . ILE A 1 75 ? -5.009 2.795 9.824 1.00 83.06 75 ILE A CA 1
ATOM 589 C C . ILE A 1 75 ? -4.283 1.46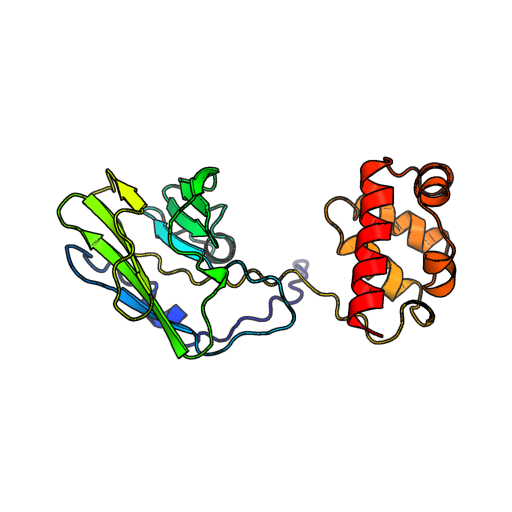1 10.001 1.00 83.06 75 ILE A C 1
ATOM 591 O O . ILE A 1 75 ? -3.141 1.434 10.444 1.00 83.06 75 ILE A O 1
ATOM 595 N N . LEU A 1 76 ? -4.922 0.363 9.611 1.00 83.31 76 LEU A N 1
ATOM 596 C CA . LEU A 1 76 ? -4.273 -0.911 9.317 1.00 83.31 76 LEU A CA 1
ATOM 597 C C . LEU A 1 76 ? -3.794 -0.888 7.865 1.00 83.31 76 LEU A C 1
ATOM 599 O O . LEU A 1 76 ? -4.597 -0.634 6.973 1.00 83.31 76 LEU A O 1
ATOM 603 N N . HIS A 1 77 ? -2.510 -1.143 7.631 1.00 79.88 77 HIS A N 1
ATOM 604 C CA . HIS A 1 77 ? -1.874 -1.199 6.316 1.00 79.88 77 HIS A CA 1
ATOM 605 C C . HIS A 1 77 ? -1.127 -2.522 6.164 1.00 79.88 77 HIS A C 1
ATOM 607 O O . HIS A 1 77 ? -0.038 -2.704 6.713 1.00 79.88 77 HIS A O 1
ATOM 613 N N . GLY A 1 78 ? -1.726 -3.472 5.446 1.00 78.31 78 GLY A N 1
ATOM 614 C CA . GLY A 1 78 ? -1.279 -4.861 5.491 1.00 78.31 78 GLY A CA 1
ATOM 615 C C . GLY A 1 78 ? -1.356 -5.401 6.915 1.00 78.31 78 GLY A C 1
ATOM 616 O O . GLY A 1 78 ? -2.453 -5.610 7.421 1.00 78.31 78 GLY A O 1
ATOM 617 N N . ILE A 1 79 ? -0.205 -5.594 7.563 1.00 82.06 79 ILE A N 1
ATOM 618 C CA . ILE A 1 79 ? -0.107 -6.004 8.974 1.00 82.06 79 ILE A CA 1
ATOM 619 C C . ILE A 1 79 ? 0.222 -4.838 9.922 1.00 82.06 79 ILE A C 1
ATOM 621 O O . ILE A 1 79 ? 0.126 -4.978 11.137 1.00 82.06 79 ILE A O 1
ATOM 625 N N . SER A 1 80 ? 0.634 -3.687 9.395 1.00 83.94 80 SER A N 1
ATOM 626 C CA . SER A 1 80 ? 1.139 -2.574 10.199 1.00 83.94 80 SER A CA 1
ATOM 627 C C . SER A 1 80 ? 0.008 -1.666 10.673 1.00 83.94 80 SER A C 1
ATOM 629 O O . SER A 1 80 ? -0.887 -1.311 9.908 1.00 83.94 80 SER A O 1
ATOM 631 N N . LEU A 1 81 ? 0.076 -1.234 11.929 1.00 88.06 81 LEU A N 1
ATOM 632 C CA . LEU A 1 81 ? -0.775 -0.195 12.496 1.00 88.06 81 LEU A CA 1
ATOM 633 C C . LEU A 1 81 ? -0.085 1.156 12.342 1.00 88.06 81 LEU A C 1
ATOM 635 O O . LEU A 1 81 ? 1.010 1.379 12.859 1.00 88.06 81 LEU A O 1
ATOM 639 N N . LEU A 1 82 ? -0.744 2.072 11.649 1.00 85.06 82 LEU A N 1
ATOM 640 C CA . LEU A 1 82 ? -0.295 3.432 11.404 1.00 85.06 82 LEU A CA 1
ATOM 641 C C . LEU A 1 82 ? -1.142 4.404 12.227 1.00 85.06 82 LEU A C 1
ATOM 643 O O . LEU A 1 82 ? -2.372 4.365 12.173 1.00 85.06 82 LEU A O 1
ATOM 647 N N . LYS A 1 83 ? -0.486 5.325 12.935 1.00 86.75 83 LYS A N 1
ATOM 648 C CA . LYS A 1 83 ? -1.121 6.499 13.540 1.00 86.75 83 LYS A CA 1
ATOM 649 C C . LYS A 1 83 ? -0.523 7.760 12.937 1.00 86.75 83 LYS A C 1
ATOM 651 O O . LYS A 1 83 ? 0.686 7.971 13.032 1.00 86.75 83 LYS A O 1
ATOM 656 N N . ASN A 1 84 ? -1.355 8.604 12.331 1.00 81.88 84 ASN A N 1
ATOM 657 C CA . ASN A 1 84 ? -0.917 9.819 11.630 1.00 81.88 84 ASN A CA 1
ATOM 658 C C . ASN A 1 84 ? 0.185 9.535 10.593 1.00 81.88 84 ASN A C 1
ATOM 660 O O . ASN A 1 84 ? 1.169 10.270 10.504 1.00 81.88 84 ASN A O 1
ATOM 664 N N . GLY A 1 85 ? 0.066 8.409 9.885 1.00 75.94 85 GLY A N 1
ATOM 665 C CA . GLY A 1 85 ? 1.049 7.979 8.893 1.00 75.94 85 GLY A CA 1
ATOM 666 C C . GLY A 1 85 ? 2.331 7.339 9.428 1.00 75.94 85 GLY A C 1
ATOM 667 O O . GLY A 1 85 ? 3.150 6.865 8.643 1.00 75.94 85 GLY A O 1
ATOM 668 N N . LYS A 1 86 ? 2.521 7.290 10.749 1.00 83.25 86 LYS A N 1
ATOM 669 C CA . LYS A 1 86 ? 3.676 6.649 11.382 1.00 83.25 86 LYS A CA 1
ATOM 670 C C . LYS A 1 86 ? 3.309 5.250 11.862 1.00 83.25 86 LYS A C 1
ATOM 672 O O . LYS A 1 86 ? 2.310 5.090 12.557 1.00 83.25 86 LYS A O 1
ATOM 677 N N . GLU A 1 87 ? 4.137 4.260 11.548 1.00 84.81 87 GLU A N 1
ATOM 678 C CA . GLU A 1 87 ? 3.984 2.903 12.074 1.00 84.81 87 GLU A CA 1
ATOM 679 C C . GLU A 1 87 ? 4.214 2.876 13.587 1.00 84.81 87 GLU A C 1
ATOM 681 O O . GLU A 1 87 ? 5.202 3.414 14.095 1.00 84.81 87 GLU A O 1
ATOM 686 N N . ILE A 1 88 ? 3.259 2.287 14.304 1.00 89.88 88 ILE A N 1
ATOM 687 C CA . ILE A 1 88 ? 3.269 2.172 15.765 1.00 89.88 88 ILE A CA 1
ATOM 688 C C . ILE A 1 88 ? 3.303 0.719 16.248 1.00 89.88 88 ILE A C 1
ATOM 690 O O . ILE A 1 88 ? 3.415 0.489 17.449 1.00 89.88 88 ILE A O 1
ATOM 694 N N . GLY A 1 89 ? 3.206 -0.252 15.341 1.00 84.38 89 GLY A N 1
ATOM 695 C CA . GLY A 1 89 ? 3.246 -1.673 15.663 1.00 84.38 89 GLY A CA 1
ATOM 696 C C . GLY A 1 89 ? 2.633 -2.529 14.564 1.00 84.38 89 GLY A C 1
ATOM 697 O O . GLY A 1 89 ? 2.226 -2.020 13.522 1.00 84.38 89 GLY A O 1
ATOM 698 N N . SER A 1 90 ? 2.545 -3.828 14.822 1.00 85.12 90 SER A N 1
ATOM 699 C CA . SER A 1 90 ? 1.874 -4.803 13.965 1.00 85.12 90 SER A CA 1
ATOM 700 C C . SER A 1 90 ? 0.566 -5.284 14.591 1.00 85.12 90 SER A C 1
ATOM 702 O O . SER A 1 90 ? 0.338 -5.151 15.795 1.00 85.12 90 SER A O 1
ATOM 704 N N . TYR A 1 91 ? -0.301 -5.844 13.758 1.00 87.38 91 TYR A N 1
ATOM 705 C CA . TYR A 1 91 ? -1.602 -6.375 14.134 1.00 87.38 91 TYR A CA 1
ATOM 706 C C . TYR A 1 91 ? -1.729 -7.851 13.748 1.00 87.38 91 TYR A C 1
ATOM 708 O O . TYR A 1 91 ? -0.975 -8.360 12.924 1.00 87.38 91 TYR A O 1
ATOM 716 N N . SER A 1 92 ? -2.671 -8.559 14.369 1.00 82.12 92 SER A N 1
ATOM 717 C CA . SER A 1 92 ? -2.890 -9.993 14.135 1.00 82.12 92 SER A CA 1
ATOM 718 C C . SER A 1 92 ? -3.477 -10.283 12.749 1.00 82.12 92 SER A C 1
ATOM 720 O O . SER A 1 92 ? -3.201 -11.331 12.169 1.00 82.12 92 SER A O 1
ATOM 722 N N . LEU A 1 93 ? -4.273 -9.356 12.209 1.00 80.06 93 LEU A N 1
ATOM 723 C CA . LEU A 1 93 ? -4.832 -9.438 10.864 1.00 80.06 93 LEU A CA 1
ATOM 724 C C . LEU A 1 93 ? -3.869 -8.822 9.848 1.00 80.06 93 LEU A C 1
ATOM 726 O O . LEU A 1 93 ? -3.488 -7.659 9.970 1.00 80.06 93 LEU A O 1
ATOM 730 N N . ASN A 1 94 ? -3.546 -9.585 8.804 1.00 80.19 94 ASN A N 1
ATOM 731 C CA . ASN A 1 94 ? -2.856 -9.071 7.629 1.00 80.19 94 ASN A CA 1
ATOM 732 C C . ASN A 1 94 ? -3.871 -8.779 6.516 1.00 80.19 94 ASN A C 1
ATOM 734 O O . ASN A 1 94 ? -4.343 -9.686 5.838 1.00 80.19 94 ASN A O 1
ATOM 738 N N . ALA A 1 95 ? -4.174 -7.506 6.279 1.00 71.25 95 ALA A N 1
ATOM 739 C CA . ALA A 1 95 ? -5.105 -7.089 5.234 1.00 71.25 95 ALA A CA 1
ATOM 740 C C . ALA A 1 95 ? -4.653 -7.502 3.817 1.00 71.25 95 ALA A C 1
ATOM 742 O O . ALA A 1 95 ? -5.481 -7.618 2.918 1.00 71.25 95 ALA A O 1
ATOM 743 N N . CYS A 1 96 ? -3.360 -7.771 3.597 1.00 69.50 96 CYS A N 1
ATOM 744 C CA . CYS A 1 96 ? -2.846 -8.210 2.297 1.00 69.50 96 CYS A CA 1
ATOM 745 C C . CYS A 1 96 ? -3.176 -9.668 1.958 1.00 69.50 96 CYS A C 1
ATOM 747 O O . CYS A 1 96 ? -2.953 -10.073 0.820 1.00 69.50 96 CYS A O 1
ATOM 749 N N . THR A 1 97 ? -3.659 -10.46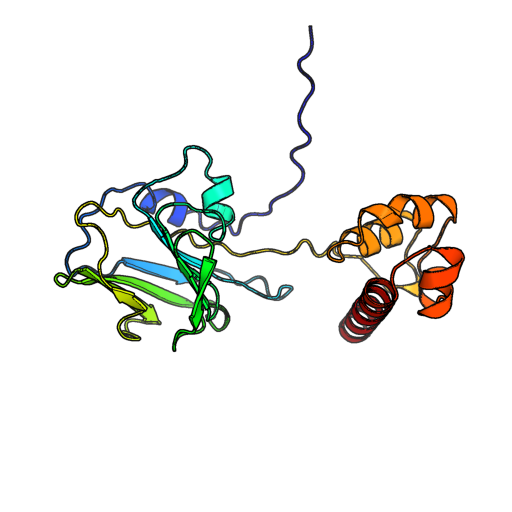9 2.915 1.00 71.75 97 THR A N 1
ATOM 750 C CA . THR A 1 97 ? -4.048 -11.864 2.651 1.00 71.75 97 THR A CA 1
ATOM 751 C C . THR A 1 97 ? -5.498 -12.003 2.199 1.00 71.75 97 THR A C 1
ATOM 753 O O . THR A 1 97 ? -5.916 -13.120 1.904 1.00 71.75 97 THR A O 1
ATOM 756 N 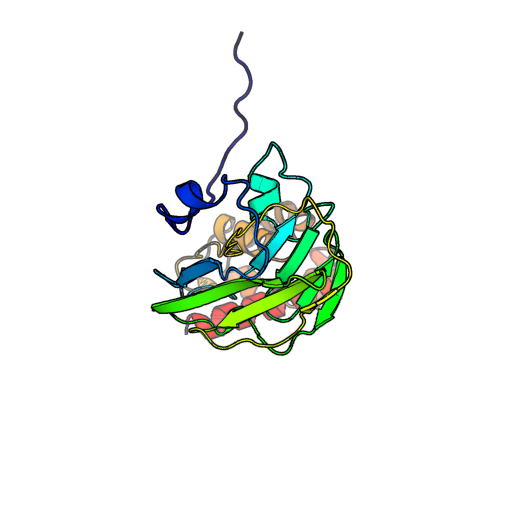N . ALA A 1 98 ? -6.258 -10.903 2.161 1.00 73.19 98 ALA A N 1
ATOM 757 C CA . ALA A 1 98 ? -7.641 -10.913 1.704 1.00 73.19 98 ALA A CA 1
ATOM 758 C C . ALA A 1 98 ? -7.737 -11.383 0.243 1.00 73.19 98 ALA A C 1
ATOM 760 O O . ALA A 1 98 ? -6.891 -11.044 -0.589 1.00 73.19 98 ALA A O 1
ATOM 761 N N . GLN A 1 99 ? -8.774 -12.158 -0.056 1.00 72.44 99 GLN A N 1
ATOM 762 C CA . GLN A 1 99 ? -9.087 -12.719 -1.366 1.00 72.44 99 GLN A CA 1
ATOM 763 C C . GLN A 1 99 ? -10.343 -12.076 -1.962 1.00 72.44 99 GLN A C 1
ATOM 765 O O . GLN A 1 99 ? -11.125 -11.438 -1.262 1.00 72.44 99 GLN A O 1
ATOM 770 N N . VAL A 1 100 ? -10.557 -12.248 -3.271 1.00 73.38 100 VAL A N 1
ATOM 771 C CA . VAL A 1 100 ? -11.824 -11.853 -3.903 1.00 73.38 100 VAL A CA 1
ATOM 772 C C . VAL A 1 100 ? -12.973 -12.574 -3.199 1.00 73.38 100 VAL A C 1
ATOM 774 O O . VAL A 1 100 ? -12.939 -13.792 -3.048 1.00 73.38 100 VAL A O 1
ATOM 777 N N . GLY A 1 101 ? -13.980 -11.811 -2.781 1.00 70.75 101 GLY A N 1
ATOM 778 C CA . GLY A 1 101 ? -15.119 -12.278 -1.996 1.00 70.75 101 GLY A CA 1
ATOM 779 C C . GLY A 1 101 ? -14.984 -12.054 -0.488 1.00 70.75 101 GLY A C 1
ATOM 780 O O . GLY A 1 101 ? -16.014 -12.027 0.188 1.00 70.75 101 GLY A O 1
ATOM 781 N N . ASP A 1 102 ? -13.774 -11.833 0.038 1.00 79.38 102 ASP A N 1
ATOM 782 C CA . ASP A 1 102 ? -13.593 -11.546 1.462 1.00 79.38 102 ASP A CA 1
ATOM 783 C C . ASP A 1 102 ? -14.224 -10.208 1.846 1.00 79.38 102 ASP A C 1
ATOM 785 O O . ASP A 1 102 ? -14.228 -9.243 1.078 1.00 79.38 102 ASP A O 1
ATOM 789 N N . LYS A 1 103 ? -14.733 -10.143 3.076 1.00 78.94 103 LYS A N 1
ATOM 790 C CA . LYS A 1 103 ? -15.300 -8.941 3.679 1.00 78.94 103 LYS A CA 1
ATOM 791 C C . LYS A 1 103 ? -14.375 -8.407 4.754 1.00 78.94 103 LYS A C 1
ATOM 793 O O . LYS A 1 103 ? -14.077 -9.108 5.714 1.00 78.94 103 LYS A O 1
ATOM 798 N N . LEU A 1 104 ? -13.965 -7.156 4.632 1.00 77.88 104 LEU A N 1
ATOM 799 C CA . LEU A 1 104 ? -13.200 -6.459 5.656 1.00 77.88 104 LEU A CA 1
ATOM 800 C C . LEU A 1 104 ? -14.100 -5.472 6.371 1.00 77.88 104 LEU A C 1
ATOM 802 O O . LEU A 1 104 ? -14.767 -4.663 5.730 1.00 77.88 104 LEU A O 1
ATOM 806 N N . GLY A 1 105 ? -14.112 -5.537 7.695 1.00 78.56 105 GLY A N 1
ATOM 807 C CA . GLY A 1 105 ? -14.942 -4.683 8.524 1.00 78.56 105 GLY A CA 1
ATOM 808 C C . GLY A 1 105 ? -14.144 -3.791 9.457 1.00 78.56 105 GLY A C 1
ATOM 809 O O . GLY A 1 105 ? -13.001 -4.075 9.815 1.00 78.56 105 GLY A O 1
ATOM 810 N N . ILE A 1 106 ? -14.774 -2.697 9.867 1.00 80.56 106 ILE A N 1
ATOM 811 C CA . ILE A 1 106 ? -14.247 -1.760 10.850 1.00 80.56 106 ILE A CA 1
ATOM 812 C C . ILE A 1 106 ? -15.337 -1.371 11.843 1.00 80.56 106 ILE A C 1
ATOM 814 O O . ILE A 1 106 ? -16.482 -1.114 11.462 1.00 80.56 106 ILE A O 1
ATOM 818 N N . MET A 1 107 ? -14.978 -1.305 13.122 1.00 83.12 107 MET A N 1
ATOM 819 C CA . MET A 1 107 ? -15.885 -0.898 14.189 1.00 83.12 107 MET A CA 1
ATOM 820 C C . MET A 1 107 ? -15.161 -0.018 15.197 1.00 83.12 107 MET A C 1
ATOM 822 O O . MET A 1 107 ? -14.101 -0.385 15.702 1.00 83.12 107 MET A O 1
ATOM 826 N N . LYS A 1 108 ? -15.783 1.111 15.539 1.00 81.12 108 LYS A N 1
ATOM 827 C CA . LYS A 1 108 ? -15.442 1.859 16.746 1.00 81.12 108 LYS A CA 1
ATOM 828 C C . LYS A 1 108 ? -16.347 1.377 17.880 1.00 81.12 108 LYS A C 1
ATOM 830 O O . LYS A 1 108 ? -17.566 1.551 17.824 1.00 81.12 108 LYS A O 1
ATOM 835 N N . ALA A 1 109 ? -15.758 0.755 18.887 1.00 83.62 109 ALA A N 1
ATOM 836 C CA . ALA A 1 109 ? -16.482 0.318 20.071 1.00 83.62 109 ALA A CA 1
ATOM 837 C C . ALA A 1 109 ? -16.841 1.509 20.977 1.00 83.62 109 ALA A C 1
ATOM 839 O O . ALA A 1 109 ? -16.263 2.596 20.881 1.00 83.62 109 ALA A O 1
ATOM 840 N N . SER A 1 110 ? -17.804 1.302 21.876 1.00 83.56 110 SER A N 1
ATOM 841 C CA . SER A 1 110 ? -18.242 2.315 22.847 1.00 83.56 110 SER A CA 1
ATOM 842 C C . SER A 1 110 ? -17.166 2.689 23.870 1.00 83.56 110 SER A C 1
ATOM 844 O O . SER A 1 110 ? -17.230 3.768 24.446 1.00 83.56 110 SER A O 1
ATOM 846 N N . ASP A 1 111 ? -16.167 1.831 24.079 1.00 87.12 111 ASP A N 1
ATOM 847 C CA . ASP A 1 111 ? -15.002 2.080 24.939 1.00 87.12 111 ASP A CA 1
ATOM 848 C C . ASP A 1 111 ? -13.877 2.859 24.222 1.00 87.12 111 ASP A C 1
ATOM 850 O O . ASP A 1 111 ? -12.737 2.903 24.687 1.00 87.12 111 ASP A O 1
ATOM 854 N N . SER A 1 112 ? -14.190 3.484 23.081 1.00 84.94 112 SER A N 1
ATOM 855 C CA . SER A 1 112 ? -13.251 4.261 22.267 1.00 84.94 112 SER A CA 1
ATOM 856 C C . SER A 1 112 ? -12.063 3.442 21.762 1.00 84.94 112 SER A C 1
ATOM 858 O O . SER A 1 112 ? -10.943 3.957 21.658 1.00 84.94 112 SER A O 1
ATOM 860 N N . THR A 1 113 ? -12.306 2.174 21.423 1.00 89.75 113 THR A N 1
ATOM 861 C CA . THR A 1 113 ? -11.349 1.297 20.740 1.00 89.75 113 THR A CA 1
ATOM 862 C C . THR A 1 113 ? -11.733 1.054 19.277 1.00 89.75 113 THR A C 1
ATOM 864 O O . THR A 1 113 ? -12.901 1.162 18.897 1.00 89.75 113 THR A O 1
ATOM 867 N N . LEU A 1 114 ? -10.734 0.773 18.431 1.00 86.75 114 LEU A N 1
ATOM 868 C CA . LEU A 1 114 ? -10.926 0.413 17.021 1.00 86.75 114 LEU A CA 1
ATOM 869 C C . LEU A 1 114 ? -10.633 -1.067 16.831 1.00 86.75 114 LEU A C 1
ATOM 871 O O . LEU A 1 114 ? -9.571 -1.541 17.236 1.00 86.75 114 LEU A O 1
ATOM 875 N N . HIS A 1 115 ? -11.561 -1.751 16.180 1.00 90.12 115 HIS A N 1
ATOM 876 C CA . HIS A 1 115 ? -11.496 -3.170 15.864 1.00 90.12 115 HIS A CA 1
ATOM 877 C C . HIS A 1 115 ? -11.604 -3.367 14.352 1.00 90.12 115 HIS A C 1
ATOM 879 O O . HIS A 1 115 ? -12.349 -2.644 13.677 1.00 90.12 115 HIS A O 1
ATOM 885 N N . PHE A 1 116 ? -10.877 -4.356 13.835 1.00 87.44 116 PHE A N 1
ATOM 886 C CA . PHE A 1 116 ? -10.951 -4.775 12.440 1.00 87.44 116 PHE A CA 1
ATOM 887 C C . PHE A 1 116 ? -11.527 -6.181 12.342 1.00 87.44 116 PHE A C 1
ATOM 889 O O . PHE A 1 116 ? -11.270 -7.032 13.193 1.00 87.44 116 PHE A O 1
ATOM 896 N N . TYR A 1 117 ? -12.293 -6.407 11.280 1.00 86.56 117 TYR A N 1
ATOM 897 C CA . TYR A 1 117 ? -12.999 -7.654 11.040 1.00 86.56 117 TYR A CA 1
ATOM 898 C C . TYR A 1 117 ? -12.577 -8.258 9.705 1.00 86.56 117 TYR A C 1
ATOM 900 O O . TYR A 1 117 ? -12.372 -7.525 8.736 1.00 86.56 117 TYR A O 1
ATOM 908 N N . LEU A 1 118 ? -12.516 -9.585 9.637 1.00 85.69 118 LEU A N 1
ATOM 909 C CA . LEU A 1 118 ? -12.420 -10.339 8.388 1.00 85.69 118 LEU A CA 1
ATOM 910 C C . LEU A 1 118 ? -13.547 -11.373 8.360 1.00 85.69 118 LEU A C 1
ATOM 912 O O . LEU A 1 118 ? -13.646 -12.208 9.253 1.00 85.69 118 LEU A O 1
ATOM 916 N N . ASN A 1 119 ? -14.415 -11.306 7.351 1.00 85.81 119 ASN A N 1
ATOM 917 C CA . ASN A 1 119 ? -15.562 -12.199 7.175 1.00 85.81 119 ASN A CA 1
ATOM 918 C C . ASN A 1 119 ? -16.446 -12.309 8.435 1.00 85.81 119 ASN A C 1
ATOM 920 O O . ASN A 1 119 ? -16.901 -13.392 8.797 1.00 85.81 119 ASN A O 1
ATOM 924 N N . GLY A 1 120 ? -16.673 -11.178 9.111 1.00 86.44 120 GLY A N 1
ATOM 925 C CA . GLY A 1 120 ? -17.468 -11.090 10.340 1.00 86.44 120 GLY A CA 1
ATOM 926 C C . GLY A 1 120 ? -16.737 -11.489 11.630 1.00 86.44 120 GLY A C 1
ATOM 927 O O . GLY A 1 120 ? -17.326 -11.391 12.703 1.00 86.44 120 GLY A O 1
ATOM 928 N N . ILE A 1 121 ? -15.467 -11.903 11.563 1.00 91.94 121 ILE A N 1
ATOM 929 C CA . ILE A 1 121 ? -14.659 -12.271 12.735 1.00 91.94 121 ILE A CA 1
ATOM 930 C C . ILE A 1 121 ? -13.908 -11.042 13.250 1.00 91.94 121 ILE A C 1
ATOM 932 O O . ILE A 1 121 ? -13.153 -10.440 12.492 1.00 91.94 121 ILE A O 1
ATOM 936 N N . ASP A 1 122 ? -14.084 -10.692 14.528 1.00 92.31 122 ASP A N 1
ATOM 937 C CA . ASP A 1 122 ? -13.316 -9.636 15.205 1.00 92.31 122 ASP A CA 1
ATOM 938 C C . ASP A 1 122 ? -11.877 -10.101 15.489 1.00 92.31 122 ASP A C 1
ATOM 940 O O . ASP A 1 122 ? -11.663 -11.133 16.127 1.00 92.31 122 ASP A O 1
ATOM 944 N N . HIS A 1 123 ? -10.885 -9.321 15.056 1.00 92.50 123 HIS A N 1
ATOM 945 C CA . HIS A 1 123 ? -9.463 -9.578 15.314 1.00 92.50 123 HIS A CA 1
ATOM 946 C C . HIS A 1 123 ? -8.923 -8.861 16.563 1.00 92.50 123 HIS A C 1
ATOM 948 O O . HIS A 1 123 ? -7.717 -8.873 16.837 1.00 92.50 123 HIS A O 1
ATOM 954 N N . GLY A 1 124 ? -9.819 -8.268 17.350 1.00 92.88 124 GLY A N 1
ATOM 955 C CA . GLY A 1 124 ? -9.535 -7.626 18.620 1.00 92.88 124 GLY A CA 1
ATOM 956 C C . GLY A 1 124 ? -9.110 -6.170 18.473 1.00 92.88 124 GLY A C 1
ATOM 957 O O . GLY A 1 124 ? -9.114 -5.572 17.397 1.00 92.88 124 GLY A O 1
ATOM 958 N N . LYS A 1 125 ? -8.711 -5.578 19.594 1.00 94.44 125 LYS A N 1
ATOM 959 C CA . LYS A 1 125 ? -8.370 -4.158 19.662 1.00 94.44 125 LYS A CA 1
ATOM 960 C C . LYS A 1 125 ? -7.099 -3.836 18.870 1.00 94.44 125 LYS A C 1
ATOM 962 O O . LYS A 1 125 ? -6.016 -4.290 19.230 1.00 94.44 125 LYS A O 1
ATOM 967 N N . ALA A 1 126 ? -7.224 -2.975 17.863 1.00 92.00 126 ALA A N 1
ATOM 968 C CA . ALA A 1 126 ? -6.104 -2.424 17.103 1.00 92.00 126 ALA A CA 1
ATOM 969 C C . ALA A 1 126 ? -5.624 -1.076 17.661 1.00 92.00 126 ALA A C 1
ATOM 971 O O . ALA A 1 126 ? -4.427 -0.834 17.785 1.00 92.00 126 ALA A O 1
ATOM 972 N N . PHE A 1 127 ? -6.555 -0.198 18.041 1.00 90.69 127 PHE A N 1
ATOM 973 C CA . PHE A 1 127 ? -6.238 1.110 18.617 1.00 90.69 127 PHE A CA 1
ATOM 974 C C . PHE A 1 127 ? -7.126 1.409 19.823 1.00 90.69 127 PHE A C 1
ATOM 976 O O . PHE A 1 127 ? -8.240 0.900 19.929 1.00 90.69 127 PHE A O 1
ATOM 983 N N . SER A 1 128 ? -6.643 2.265 20.719 1.00 91.31 128 SER A N 1
ATOM 984 C CA . SER A 1 128 ? -7.388 2.786 21.868 1.00 91.31 128 SER A CA 1
ATOM 985 C C . SER A 1 128 ? -7.402 4.312 21.872 1.00 91.31 128 SER A C 1
ATOM 987 O O . SER A 1 128 ? -6.603 4.954 21.181 1.00 91.31 128 SER A O 1
ATOM 989 N N . ASN A 1 129 ? -8.274 4.883 22.706 1.00 88.50 129 ASN A N 1
ATOM 990 C CA . ASN A 1 129 ? -8.390 6.323 22.935 1.00 88.50 129 ASN A CA 1
ATOM 991 C C . ASN A 1 129 ? -8.718 7.098 21.648 1.00 88.50 129 ASN A C 1
ATOM 993 O O . ASN A 1 129 ? -8.099 8.123 21.353 1.00 88.5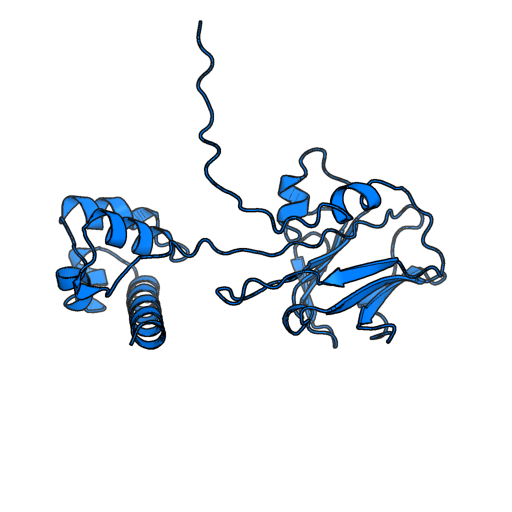0 129 ASN A O 1
ATOM 997 N N . LEU A 1 130 ? -9.654 6.580 20.848 1.00 82.62 130 LEU A N 1
ATOM 998 C CA . LEU A 1 130 ? -10.141 7.295 19.669 1.00 82.62 130 LEU A CA 1
ATOM 999 C C . LEU A 1 130 ? -10.998 8.504 20.071 1.00 82.62 130 LEU A C 1
ATOM 1001 O O . LEU A 1 130 ? -11.776 8.398 21.019 1.00 82.62 130 LEU A O 1
ATOM 1005 N N . PRO A 1 131 ? -10.918 9.626 19.334 1.00 78.88 131 PRO A N 1
ATOM 1006 C CA . PRO A 1 131 ? -11.772 10.786 19.571 1.00 78.88 131 PRO A CA 1
ATOM 1007 C C . PRO A 1 131 ? -13.266 10.453 19.477 1.00 78.88 131 PRO A C 1
ATOM 1009 O O . PRO A 1 131 ? -13.677 9.608 18.672 1.00 78.88 131 PRO A O 1
ATOM 1012 N N . GLU A 1 132 ? -14.090 11.144 20.269 1.00 67.19 132 GLU A N 1
ATOM 1013 C CA . GLU A 1 132 ? -15.549 10.975 20.289 1.00 67.19 132 GLU A CA 1
ATOM 1014 C C . GLU A 1 132 ? -16.165 11.301 18.918 1.00 67.19 132 GLU A C 1
ATOM 1016 O O . GLU A 1 132 ? -16.829 10.448 18.326 1.00 67.19 132 GLU A O 1
ATOM 1021 N N . GLU A 1 133 ? -15.803 12.449 18.340 1.00 64.62 133 GLU A N 1
ATOM 1022 C CA . GLU A 1 133 ? -16.173 12.861 16.980 1.00 64.62 133 GLU A CA 1
ATOM 1023 C C . GLU A 1 133 ? -15.221 12.310 15.902 1.00 64.62 133 GLU A C 1
ATOM 1025 O O . GLU A 1 133 ? -14.585 13.049 15.154 1.00 64.62 133 GLU A O 1
ATOM 1030 N N . SER A 1 134 ? -15.105 10.987 15.800 1.00 54.72 134 SER A N 1
ATOM 1031 C CA . SER A 1 134 ? -14.405 10.333 14.683 1.00 54.72 134 SER A CA 1
ATOM 1032 C C . SER A 1 134 ? -15.394 9.878 13.609 1.00 54.72 134 SER A C 1
ATOM 1034 O O . SER A 1 134 ? -16.379 9.200 13.902 1.00 54.72 134 SER A O 1
ATOM 1036 N N . ALA A 1 135 ? -15.133 10.245 12.352 1.00 51.81 135 ALA A N 1
ATOM 1037 C CA . ALA A 1 135 ? -15.852 9.711 11.200 1.00 51.81 135 ALA A CA 1
ATOM 1038 C C . ALA A 1 135 ? -15.160 8.432 10.704 1.00 51.81 135 ALA A C 1
ATOM 1040 O O . ALA A 1 135 ? -13.930 8.325 10.724 1.00 51.81 135 ALA A O 1
ATOM 1041 N N . THR A 1 136 ? -15.936 7.452 10.231 1.00 47.16 136 THR A N 1
ATOM 1042 C CA . THR A 1 136 ? -15.352 6.319 9.506 1.00 47.16 136 THR A CA 1
ATOM 1043 C C . THR A 1 136 ? -14.722 6.833 8.224 1.00 47.16 136 THR A C 1
ATOM 1045 O O . THR A 1 136 ? -15.400 7.464 7.417 1.00 47.16 136 THR A O 1
ATOM 1048 N N . VAL A 1 137 ? -13.455 6.502 7.996 1.00 46.44 137 VAL A N 1
ATOM 1049 C CA . VAL A 1 137 ? -12.839 6.632 6.675 1.00 46.44 137 VAL A CA 1
ATOM 1050 C C . VAL A 1 137 ? -12.401 5.250 6.245 1.00 46.44 137 VAL A C 1
ATOM 1052 O O . VAL A 1 137 ? -11.240 4.873 6.344 1.00 46.44 137 VAL A O 1
ATOM 1055 N N . ALA A 1 138 ? -13.358 4.471 5.752 1.00 40.91 138 ALA A N 1
ATOM 1056 C CA . ALA A 1 138 ? -13.071 3.214 5.075 1.00 40.91 138 ALA A CA 1
ATOM 1057 C C . ALA A 1 138 ? -12.455 3.486 3.690 1.00 40.91 138 ALA A C 1
ATOM 1059 O O . ALA A 1 138 ? -13.083 3.266 2.663 1.00 40.91 138 ALA A O 1
ATOM 1060 N N . GLY A 1 139 ? -11.250 4.045 3.644 1.00 40.62 139 GLY A N 1
ATOM 1061 C CA . GLY A 1 139 ? -10.501 4.189 2.405 1.00 40.62 139 GLY A CA 1
ATOM 1062 C C . GLY A 1 139 ? -9.818 2.870 2.092 1.00 40.62 139 GLY A C 1
ATOM 1063 O O . GLY A 1 139 ? -8.742 2.621 2.622 1.00 40.62 139 GLY A O 1
ATOM 1064 N N . ALA A 1 140 ? -10.424 2.031 1.251 1.00 35.44 140 ALA A N 1
ATOM 1065 C CA . ALA A 1 140 ? -9.718 0.900 0.665 1.00 35.44 140 ALA A CA 1
ATOM 1066 C C . ALA A 1 140 ? -8.705 1.452 -0.335 1.00 35.44 140 ALA A C 1
ATOM 1068 O O . ALA A 1 140 ? -9.046 1.792 -1.469 1.00 35.44 140 ALA A O 1
ATOM 1069 N N . GLN A 1 141 ? -7.456 1.582 0.092 1.00 37.69 141 GLN A N 1
ATOM 1070 C CA . GLN A 1 141 ? -6.388 1.827 -0.850 1.00 37.69 141 GLN A CA 1
ATOM 1071 C C . GLN A 1 141 ? -5.780 0.501 -1.275 1.00 37.69 141 GLN A C 1
ATOM 1073 O O . GLN A 1 141 ? -5.190 -0.202 -0.461 1.00 37.69 141 GLN A O 1
ATOM 1078 N N . VAL A 1 142 ? -5.879 0.208 -2.569 1.00 31.84 142 VAL A N 1
ATOM 1079 C CA . VAL A 1 142 ? -4.967 -0.710 -3.243 1.00 31.84 142 VAL A CA 1
ATOM 1080 C C . VAL A 1 142 ? -3.766 0.126 -3.668 1.00 31.84 142 VAL A C 1
ATOM 1082 O O . VAL A 1 142 ? -3.866 0.953 -4.576 1.00 31.84 142 VAL A O 1
ATOM 1085 N N . ALA A 1 143 ? -2.629 -0.025 -2.989 1.00 31.28 143 ALA A N 1
ATOM 1086 C CA . ALA A 1 143 ? -1.381 0.524 -3.499 1.00 31.28 143 ALA A CA 1
ATOM 1087 C C . ALA A 1 143 ? -0.965 -0.289 -4.733 1.00 31.28 143 ALA A C 1
ATOM 1089 O O . ALA A 1 143 ? -0.337 -1.339 -4.627 1.00 31.28 143 ALA A O 1
ATOM 1090 N N . ILE A 1 144 ? -1.326 0.189 -5.922 1.00 29.95 144 ILE A N 1
ATOM 1091 C CA . ILE A 1 144 ? -0.722 -0.302 -7.157 1.00 29.95 144 ILE A CA 1
ATOM 1092 C C . ILE A 1 144 ? 0.628 0.409 -7.280 1.00 29.95 144 ILE A C 1
ATOM 1094 O O . ILE A 1 144 ? 0.697 1.579 -7.663 1.00 29.95 144 ILE A O 1
ATOM 1098 N N . LYS A 1 145 ? 1.732 -0.279 -6.948 1.00 30.84 145 LYS A N 1
ATOM 1099 C CA . LYS A 1 145 ? 3.041 0.116 -7.496 1.00 30.84 145 LYS A CA 1
ATOM 1100 C C . LYS A 1 145 ? 2.865 0.110 -9.009 1.00 30.84 145 LYS A C 1
ATOM 1102 O O . LYS A 1 145 ? 2.330 -0.849 -9.516 1.00 30.84 145 LYS A O 1
ATOM 1107 N N . LYS A 1 146 ? 3.297 1.114 -9.763 1.00 32.81 146 LYS A N 1
ATOM 1108 C CA . LYS A 1 146 ? 3.319 0.993 -11.226 1.00 32.81 146 LYS A CA 1
ATOM 1109 C C . LYS A 1 146 ? 4.356 -0.077 -11.610 1.00 32.81 146 LYS A C 1
ATOM 1111 O O . LYS A 1 146 ? 5.551 0.183 -11.600 1.00 32.81 146 LYS A O 1
ATOM 1116 N N . SER A 1 147 ? 3.911 -1.283 -11.932 1.00 36.56 147 SER A N 1
ATOM 1117 C CA . SER A 1 147 ? 4.502 -2.175 -12.940 1.00 36.56 147 SER A CA 1
ATOM 1118 C C . SER A 1 147 ? 4.174 -1.375 -14.161 1.00 36.56 147 SER A C 1
ATOM 1120 O O . SER A 1 147 ? 3.080 -1.383 -14.712 1.00 36.56 147 SER A O 1
ATOM 1122 N N . SER A 1 148 ? 5.111 -0.524 -14.507 1.00 42.59 148 SER A N 1
ATOM 1123 C CA . SER A 1 148 ? 5.601 -0.585 -15.858 1.00 42.59 148 SER A CA 1
ATOM 1124 C C . SER A 1 148 ? 5.535 -2.045 -16.321 1.00 42.59 148 SER A C 1
ATOM 1126 O O . SER A 1 148 ? 6.419 -2.839 -16.008 1.00 42.59 148 SER A O 1
ATOM 1128 N N . ASN A 1 149 ? 4.404 -2.412 -16.934 1.00 44.88 149 ASN A N 1
ATOM 1129 C CA . ASN A 1 149 ? 4.242 -3.664 -17.645 1.00 44.88 149 ASN A CA 1
ATOM 1130 C C . ASN A 1 149 ? 5.203 -3.550 -18.811 1.00 44.88 149 ASN A C 1
ATOM 1132 O O . ASN A 1 149 ? 4.860 -3.074 -19.890 1.00 44.88 149 ASN A O 1
ATOM 1136 N N . PHE A 1 150 ? 6.457 -3.875 -18.526 1.00 64.12 150 PHE A N 1
ATOM 1137 C CA . PHE A 1 150 ? 7.445 -4.082 -19.546 1.00 64.12 150 PHE A CA 1
ATOM 1138 C C . PHE A 1 150 ? 6.927 -5.285 -20.319 1.00 64.12 150 PHE A C 1
ATOM 1140 O O . PHE A 1 150 ? 6.770 -6.371 -19.776 1.00 64.12 150 PHE A O 1
ATOM 1147 N N . SER A 1 151 ? 6.519 -5.082 -21.559 1.00 60.41 151 SER A N 1
ATOM 1148 C CA . SER A 1 151 ? 6.167 -6.203 -22.414 1.00 60.41 151 SER A CA 1
ATOM 1149 C C . SER A 1 151 ? 7.459 -6.859 -22.887 1.00 60.41 151 SER A C 1
ATOM 1151 O O . SER A 1 151 ? 8.352 -6.163 -23.373 1.00 60.41 151 SER A O 1
ATOM 1153 N N . GLY A 1 152 ? 7.542 -8.183 -22.785 1.00 75.81 152 GLY A N 1
ATOM 1154 C CA . GLY A 1 152 ? 8.630 -8.960 -23.374 1.00 75.81 152 GLY A CA 1
ATOM 1155 C C . GLY A 1 152 ? 9.827 -9.199 -22.455 1.00 75.81 152 GLY A C 1
ATOM 1156 O O . GLY A 1 152 ? 9.870 -8.776 -21.291 1.00 75.81 152 GLY A O 1
ATOM 1157 N N . ARG A 1 153 ? 10.794 -9.945 -22.994 1.00 87.06 153 ARG A N 1
ATOM 1158 C CA . ARG A 1 153 ? 11.999 -10.370 -22.273 1.00 87.06 153 ARG A CA 1
ATOM 1159 C C . ARG A 1 153 ? 12.933 -9.177 -22.078 1.00 87.06 153 ARG A C 1
ATOM 1161 O O . ARG A 1 153 ? 13.053 -8.376 -23.003 1.00 87.06 153 ARG A O 1
ATOM 1168 N N . PRO A 1 154 ? 13.669 -9.074 -20.954 1.00 90.69 154 PRO A N 1
ATOM 1169 C CA . PRO A 1 154 ? 14.617 -7.981 -20.765 1.00 90.69 154 PRO A CA 1
ATOM 1170 C C . PRO A 1 154 ? 15.623 -7.848 -21.903 1.00 90.69 154 PRO A C 1
ATOM 1172 O O . PRO A 1 154 ? 15.942 -6.735 -22.276 1.00 90.69 154 PRO A O 1
ATOM 1175 N N . ALA A 1 155 ? 16.042 -8.945 -22.541 1.00 91.88 155 ALA A N 1
ATOM 1176 C CA . ALA A 1 155 ? 16.927 -8.907 -23.709 1.00 91.88 155 ALA A CA 1
ATOM 1177 C C . ALA A 1 155 ? 16.358 -8.132 -24.920 1.00 91.88 155 ALA A C 1
ATOM 1179 O O . ALA A 1 155 ? 17.124 -7.664 -25.757 1.00 91.88 155 ALA A O 1
ATOM 1180 N N . GLU A 1 156 ? 15.035 -7.980 -25.010 1.00 91.19 156 GLU A N 1
ATOM 1181 C CA . GLU A 1 156 ? 14.319 -7.328 -26.116 1.00 91.19 156 GLU A CA 1
ATOM 1182 C C . GLU A 1 156 ? 13.923 -5.879 -25.791 1.00 91.19 156 GLU A C 1
ATOM 1184 O O . GLU A 1 156 ? 13.368 -5.172 -26.634 1.00 91.19 156 GLU A O 1
ATOM 1189 N N . TRP A 1 157 ? 14.186 -5.411 -24.569 1.00 94.44 157 TRP A N 1
ATOM 1190 C CA . TRP A 1 157 ? 13.823 -4.058 -24.165 1.00 94.44 157 TRP A CA 1
ATOM 1191 C C . TRP A 1 157 ? 14.623 -3.007 -24.929 1.00 94.44 157 TRP A C 1
ATOM 1193 O O . TRP A 1 157 ? 15.849 -3.074 -25.042 1.00 94.44 157 TRP A O 1
ATOM 1203 N N . ASN A 1 158 ? 13.928 -1.972 -25.393 1.00 93.88 158 ASN A N 1
ATOM 1204 C CA . ASN A 1 158 ? 14.572 -0.782 -25.931 1.00 93.88 158 ASN A CA 1
ATOM 1205 C C . ASN A 1 158 ? 15.024 0.160 -24.793 1.00 93.88 158 ASN A C 1
ATOM 1207 O O . ASN A 1 158 ? 14.706 -0.044 -23.618 1.00 93.88 158 ASN A O 1
ATOM 1211 N N . VAL A 1 159 ? 15.754 1.220 -25.149 1.00 94.12 159 VAL A N 1
ATOM 1212 C CA . VAL A 1 159 ? 16.281 2.210 -24.189 1.00 94.12 159 VAL A CA 1
ATOM 1213 C C . VAL A 1 159 ? 15.169 2.855 -23.353 1.00 94.12 159 VAL A C 1
ATOM 1215 O O . VAL A 1 159 ? 15.338 3.086 -22.157 1.00 94.12 159 VAL A O 1
ATOM 1218 N N . GLN A 1 160 ? 14.006 3.116 -23.952 1.00 91.06 160 GLN A N 1
ATOM 1219 C CA . GLN A 1 160 ? 12.870 3.715 -23.252 1.00 91.06 160 GLN A CA 1
ATOM 1220 C C . GLN A 1 160 ? 12.310 2.766 -22.183 1.00 91.06 160 GLN A C 1
ATOM 1222 O O . GLN A 1 160 ? 12.073 3.186 -21.050 1.00 91.06 160 GLN A O 1
ATOM 1227 N N . THR A 1 161 ? 12.175 1.482 -22.509 1.00 90.31 161 THR A N 1
ATOM 1228 C CA . THR A 1 161 ? 11.743 0.432 -21.580 1.00 90.31 161 THR A CA 1
ATOM 1229 C C . THR A 1 161 ? 12.730 0.279 -20.416 1.00 90.31 161 THR A C 1
ATOM 1231 O O . THR A 1 161 ? 12.310 0.221 -19.261 1.00 90.31 161 THR A O 1
ATOM 1234 N N . VAL A 1 162 ? 14.041 0.326 -20.679 1.00 94.19 162 VAL A N 1
ATOM 1235 C CA . VAL A 1 162 ? 15.074 0.335 -19.623 1.00 94.19 162 VAL A CA 1
ATOM 1236 C C . VAL A 1 162 ? 14.962 1.571 -18.729 1.00 94.19 162 VAL A C 1
ATOM 1238 O O . VAL A 1 162 ? 15.004 1.456 -17.505 1.00 94.19 162 VAL A O 1
ATOM 1241 N N . CYS A 1 163 ? 14.764 2.757 -19.307 1.00 90.75 163 CYS A N 1
ATOM 1242 C CA . CYS A 1 163 ? 14.590 3.989 -18.537 1.00 90.75 163 CYS A CA 1
ATOM 1243 C C . CYS A 1 163 ? 13.375 3.910 -17.602 1.00 90.75 163 CYS A C 1
ATOM 1245 O O . CYS A 1 163 ? 13.437 4.341 -16.449 1.00 90.75 163 CYS A O 1
ATOM 1247 N N . GLU A 1 164 ? 12.272 3.342 -18.083 1.00 85.38 164 GLU A N 1
ATOM 1248 C CA . GLU A 1 164 ? 11.074 3.100 -17.282 1.00 85.38 164 GLU A CA 1
ATOM 1249 C C . GLU A 1 164 ? 11.324 2.068 -16.169 1.00 85.38 164 GLU A C 1
ATOM 1251 O O . GLU A 1 164 ? 10.856 2.268 -15.045 1.00 85.38 164 GLU A O 1
ATOM 1256 N N . PHE A 1 165 ? 12.131 1.032 -16.431 1.00 88.94 165 PHE A N 1
ATOM 1257 C CA . PHE A 1 165 ? 12.583 0.045 -15.442 1.00 88.94 165 PHE A CA 1
ATOM 1258 C C . PHE A 1 165 ? 13.382 0.674 -14.316 1.00 88.94 165 PHE A C 1
ATOM 1260 O O . PHE A 1 165 ? 12.984 0.561 -13.154 1.00 88.94 165 PHE A O 1
ATOM 1267 N N . ILE A 1 166 ? 14.430 1.421 -14.642 1.00 89.81 166 ILE A N 1
ATOM 1268 C CA . ILE A 1 166 ? 15.247 2.112 -13.644 1.00 89.81 166 ILE A CA 1
ATOM 1269 C C . ILE A 1 166 ? 14.402 3.113 -12.847 1.00 89.81 166 ILE A C 1
ATOM 1271 O O . ILE A 1 166 ? 14.496 3.167 -11.621 1.00 89.81 166 ILE A O 1
ATOM 1275 N N . LYS A 1 167 ? 13.493 3.843 -13.507 1.00 84.25 167 LYS A N 1
ATOM 1276 C CA . LYS A 1 167 ? 12.578 4.784 -12.842 1.00 84.25 167 LYS A CA 1
ATOM 1277 C C . LYS A 1 167 ? 11.596 4.103 -11.880 1.00 84.25 167 LYS A C 1
ATOM 1279 O O . LYS A 1 167 ? 11.155 4.739 -10.925 1.00 84.25 167 LYS A O 1
ATOM 1284 N N . SER A 1 168 ? 11.244 2.836 -12.117 1.00 75.31 168 SER A N 1
ATOM 1285 C CA . SER A 1 168 ? 10.317 2.064 -11.271 1.00 75.31 168 SER A CA 1
ATOM 1286 C C . SER A 1 168 ? 10.927 1.604 -9.935 1.00 75.31 168 SER A C 1
ATOM 1288 O O . SER A 1 168 ? 10.202 1.192 -9.019 1.00 75.31 168 SER A O 1
ATOM 1290 N N . ILE A 1 169 ? 12.257 1.658 -9.808 1.00 79.38 169 ILE A N 1
ATOM 1291 C CA . ILE A 1 169 ? 12.985 1.220 -8.617 1.00 79.38 169 ILE A CA 1
ATOM 1292 C C . ILE A 1 169 ? 13.102 2.404 -7.640 1.00 79.38 169 ILE A C 1
ATOM 1294 O O . ILE A 1 169 ? 13.516 3.496 -8.045 1.00 79.38 169 ILE A O 1
ATOM 1298 N N . PRO A 1 170 ? 12.761 2.224 -6.345 1.00 74.81 170 PRO A N 1
ATOM 1299 C CA . PRO A 1 170 ? 12.862 3.290 -5.352 1.00 74.81 170 PRO A CA 1
ATOM 1300 C C . PRO A 1 170 ? 14.244 3.948 -5.350 1.00 74.81 170 PRO A C 1
ATOM 1302 O O . PRO A 1 170 ? 15.269 3.266 -5.378 1.00 74.81 170 PRO A O 1
ATOM 1305 N N . ASN A 1 171 ? 14.254 5.281 -5.304 1.00 73.81 171 ASN A N 1
ATOM 1306 C CA . ASN A 1 171 ? 15.455 6.123 -5.285 1.00 73.81 171 ASN A CA 1
ATOM 1307 C C . ASN A 1 171 ? 16.361 6.030 -6.532 1.00 73.81 171 ASN A C 1
ATOM 1309 O O . ASN A 1 171 ? 17.437 6.620 -6.528 1.00 73.81 171 ASN A O 1
ATOM 1313 N N . CYS A 1 172 ? 15.938 5.3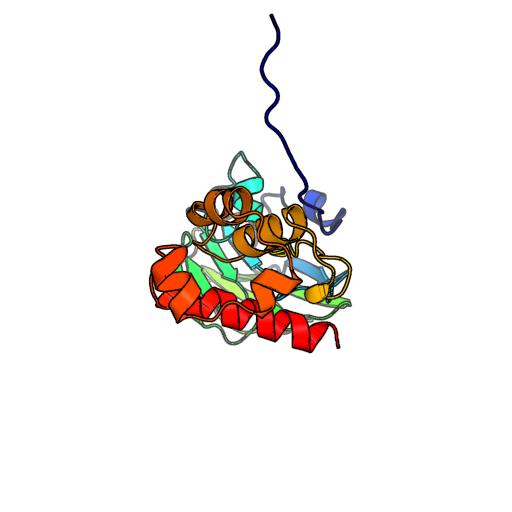59 -7.612 1.00 82.69 172 CYS A N 1
ATOM 1314 C CA . CYS A 1 172 ? 16.738 5.233 -8.839 1.00 82.69 172 CYS A CA 1
ATOM 1315 C C . CYS A 1 172 ? 16.384 6.257 -9.938 1.00 82.69 172 CYS A C 1
ATOM 1317 O O . CYS A 1 172 ? 17.095 6.360 -10.934 1.00 82.69 172 CYS A O 1
ATOM 1319 N N . ALA A 1 173 ? 15.332 7.065 -9.751 1.00 82.88 173 ALA A N 1
ATOM 1320 C CA . ALA A 1 173 ? 14.909 8.084 -10.718 1.00 82.88 173 ALA A CA 1
ATOM 1321 C C . ALA A 1 173 ? 16.010 9.085 -11.151 1.00 82.88 173 ALA A C 1
ATOM 1323 O O . ALA A 1 173 ? 16.041 9.409 -12.338 1.00 82.88 173 ALA A O 1
ATOM 1324 N N . PRO A 1 174 ? 16.929 9.548 -10.273 1.00 88.12 174 PRO A N 1
ATOM 1325 C CA . PRO A 1 174 ? 18.003 10.465 -10.673 1.00 88.12 174 PRO A CA 1
ATOM 1326 C C . PRO A 1 174 ? 18.989 9.891 -11.702 1.00 88.12 174 PRO A C 1
ATOM 1328 O O . PRO A 1 174 ? 19.642 10.654 -12.402 1.00 88.12 174 PRO A O 1
ATOM 1331 N N . TYR A 1 175 ? 19.087 8.563 -11.819 1.00 91.75 175 TYR A N 1
ATOM 1332 C CA . TYR A 1 175 ? 20.056 7.902 -12.700 1.00 91.75 175 TYR A CA 1
ATOM 1333 C C . TYR A 1 175 ? 19.515 7.665 -14.115 1.00 91.75 175 TYR A C 1
ATOM 1335 O O . TYR A 1 175 ? 20.284 7.367 -15.023 1.00 91.75 175 TYR A O 1
ATOM 1343 N N . VAL A 1 176 ? 18.205 7.827 -14.333 1.00 91.69 176 VAL A N 1
ATOM 1344 C CA . VAL A 1 176 ? 17.521 7.487 -15.595 1.00 91.69 176 VAL A CA 1
ATOM 1345 C C . VAL A 1 176 ? 18.105 8.222 -16.802 1.00 91.69 176 VAL A C 1
ATOM 1347 O O . VAL A 1 176 ? 18.282 7.611 -17.852 1.00 91.69 176 VAL A O 1
ATOM 1350 N N . GLU A 1 177 ? 18.441 9.507 -16.666 1.00 91.69 177 GLU A N 1
ATOM 1351 C CA . GLU A 1 177 ? 19.018 10.275 -17.780 1.00 91.69 177 GLU A CA 1
ATOM 1352 C C . GLU A 1 177 ? 20.385 9.738 -18.208 1.00 91.69 177 GLU A C 1
ATOM 1354 O O . GLU A 1 177 ? 20.697 9.773 -19.393 1.00 91.69 177 GLU A O 1
ATOM 1359 N N . LYS A 1 178 ? 21.155 9.161 -17.277 1.00 94.62 178 LYS A N 1
ATOM 1360 C CA . LYS A 1 178 ? 22.442 8.530 -17.584 1.00 94.62 178 LYS A CA 1
ATOM 1361 C C . LYS A 1 178 ? 22.249 7.224 -18.360 1.00 94.62 178 LYS A C 1
ATOM 1363 O O . LYS A 1 178 ? 22.899 7.006 -19.370 1.00 94.62 178 LYS A O 1
ATOM 1368 N N . PHE A 1 179 ? 21.270 6.396 -17.985 1.00 95.75 179 PHE A N 1
ATOM 1369 C CA . PHE A 1 179 ? 20.889 5.225 -18.798 1.00 95.75 179 PHE A CA 1
ATOM 1370 C C . PHE A 1 179 ? 20.409 5.614 -20.201 1.00 95.75 179 PHE A C 1
ATOM 1372 O O . PHE A 1 179 ? 20.688 4.905 -21.168 1.00 95.75 179 PHE A O 1
ATOM 1379 N N . ARG A 1 180 ? 19.712 6.749 -20.324 1.00 95.88 180 ARG A N 1
ATOM 1380 C CA . ARG A 1 180 ? 19.270 7.270 -21.619 1.00 95.88 180 ARG A CA 1
ATOM 1381 C C . ARG A 1 180 ? 20.435 7.787 -22.464 1.00 95.88 180 ARG A C 1
ATOM 1383 O O . ARG A 1 180 ? 20.480 7.463 -23.648 1.00 95.88 180 ARG A O 1
ATOM 1390 N N . SER A 1 181 ? 21.346 8.578 -21.888 1.00 95.00 181 SER A N 1
ATOM 1391 C CA . SER A 1 181 ? 22.491 9.150 -22.612 1.00 95.00 181 SER A CA 1
ATOM 1392 C C . SER A 1 181 ? 23.444 8.071 -23.111 1.00 95.00 181 SER A C 1
ATOM 1394 O O . SER A 1 181 ? 23.891 8.138 -24.251 1.00 95.00 181 SER A O 1
ATOM 1396 N N . GLU A 1 182 ? 23.668 7.039 -22.296 1.00 96.00 182 GLU A N 1
ATOM 1397 C CA . GLU A 1 182 ? 24.486 5.874 -22.649 1.00 96.00 182 GLU A CA 1
ATOM 1398 C C . GLU A 1 182 ? 23.760 4.880 -23.576 1.00 96.00 182 GLU A C 1
ATOM 1400 O O . GLU A 1 182 ? 24.309 3.840 -23.926 1.00 96.00 182 GLU A O 1
ATOM 1405 N N . GLN A 1 183 ? 22.517 5.176 -23.980 1.00 96.56 183 GLN A N 1
ATOM 1406 C CA . GLN A 1 183 ? 21.693 4.323 -24.843 1.00 96.56 183 GLN A CA 1
ATOM 1407 C C . GLN A 1 183 ? 21.596 2.867 -24.356 1.00 96.56 183 GLN A C 1
ATOM 1409 O O . GLN A 1 183 ? 21.617 1.921 -25.147 1.00 96.56 183 GLN A O 1
ATOM 1414 N N . VAL A 1 184 ? 21.454 2.678 -23.042 1.00 97.12 184 VAL A N 1
ATOM 1415 C CA . VAL A 1 184 ? 21.388 1.344 -22.439 1.00 97.12 184 VAL A CA 1
ATOM 1416 C C . VAL A 1 184 ? 20.067 0.683 -22.815 1.00 97.12 184 VAL A C 1
ATOM 1418 O O . VAL A 1 184 ? 19.007 1.031 -22.294 1.00 97.12 184 VAL A O 1
ATOM 1421 N N . ASN A 1 185 ? 20.125 -0.277 -23.734 1.00 96.00 185 ASN A N 1
ATOM 1422 C CA . ASN A 1 185 ? 19.012 -1.170 -24.037 1.00 96.00 185 ASN A CA 1
ATOM 1423 C C . ASN A 1 185 ? 19.017 -2.384 -23.093 1.00 96.00 185 ASN A C 1
ATOM 1425 O O . ASN A 1 185 ? 19.876 -2.529 -22.224 1.00 96.00 185 ASN A O 1
ATOM 1429 N N . GLY A 1 186 ? 18.030 -3.255 -23.238 1.00 95.00 186 GLY A N 1
ATOM 1430 C CA . GLY A 1 186 ? 17.831 -4.385 -22.346 1.00 95.00 186 GLY A CA 1
ATOM 1431 C C . GLY A 1 186 ? 18.939 -5.438 -22.368 1.00 95.00 186 GLY A C 1
ATOM 1432 O O . GLY A 1 186 ? 19.350 -5.927 -21.317 1.00 95.00 186 GLY A O 1
ATOM 1433 N N . ALA A 1 187 ? 19.482 -5.736 -23.550 1.00 94.31 187 ALA A N 1
ATOM 1434 C CA . ALA A 1 187 ? 20.637 -6.620 -23.693 1.00 94.31 187 ALA A CA 1
ATOM 1435 C C . ALA A 1 187 ? 21.888 -6.045 -23.005 1.00 94.31 187 ALA A C 1
ATOM 1437 O O . ALA A 1 187 ? 22.591 -6.772 -22.307 1.00 94.31 187 ALA A O 1
ATOM 1438 N N . ALA A 1 188 ? 22.130 -4.736 -23.143 1.00 96.31 188 ALA A N 1
ATOM 1439 C CA . ALA A 1 188 ? 23.208 -4.049 -22.439 1.00 96.31 188 ALA A CA 1
ATOM 1440 C C . ALA A 1 188 ? 22.981 -4.067 -20.921 1.00 96.31 188 ALA A C 1
ATOM 1442 O O . ALA A 1 188 ? 23.896 -4.403 -20.178 1.00 96.31 188 ALA A O 1
ATOM 1443 N N . LEU A 1 189 ? 21.755 -3.793 -20.459 1.00 96.50 189 LEU A N 1
ATOM 1444 C CA . LEU A 1 189 ? 21.397 -3.824 -19.038 1.00 96.50 189 LEU A CA 1
ATOM 1445 C C . LEU A 1 189 ? 21.667 -5.194 -18.393 1.00 96.50 189 LEU A C 1
ATOM 1447 O O . LEU A 1 189 ? 22.131 -5.240 -17.259 1.00 96.50 189 LEU A O 1
ATOM 1451 N N . LEU A 1 190 ? 21.397 -6.294 -19.103 1.00 94.62 190 LEU A N 1
ATOM 1452 C CA . LEU A 1 190 ? 21.676 -7.658 -18.632 1.00 94.62 190 LEU A CA 1
ATOM 1453 C C . LEU A 1 190 ? 23.175 -7.973 -18.529 1.00 94.62 190 LEU A C 1
ATOM 1455 O O . LEU A 1 190 ? 23.557 -8.855 -17.763 1.00 94.62 190 LEU A O 1
ATOM 1459 N N . ALA A 1 191 ? 24.012 -7.277 -19.300 1.00 94.69 191 ALA A N 1
ATOM 1460 C CA . ALA A 1 191 ? 25.461 -7.442 -19.269 1.00 94.69 191 ALA A CA 1
ATOM 1461 C C . ALA A 1 191 ? 26.133 -6.613 -18.162 1.00 94.69 191 ALA A C 1
ATOM 1463 O O . ALA A 1 191 ? 27.266 -6.917 -17.796 1.00 94.69 191 ALA A O 1
ATOM 1464 N N . LEU A 1 192 ? 25.447 -5.595 -17.628 1.00 94.56 192 LEU A N 1
ATOM 1465 C CA . LEU A 1 192 ? 25.959 -4.761 -16.542 1.00 94.56 192 LEU A CA 1
ATOM 1466 C C . LEU A 1 192 ? 25.953 -5.516 -15.212 1.00 94.56 192 LEU A C 1
ATOM 1468 O O . LEU A 1 192 ? 24.933 -6.070 -14.790 1.00 94.56 192 LEU A O 1
ATOM 1472 N N . ASP A 1 193 ? 27.065 -5.446 -14.487 1.00 91.50 193 ASP A N 1
ATOM 1473 C CA . ASP A 1 193 ? 27.137 -5.908 -13.110 1.00 91.50 193 ASP A CA 1
ATOM 1474 C C . ASP A 1 193 ? 27.036 -4.753 -12.088 1.00 91.50 193 ASP A C 1
ATOM 1476 O O . ASP A 1 193 ? 26.942 -3.562 -12.399 1.00 91.50 193 ASP A O 1
ATOM 1480 N N . LYS A 1 194 ? 27.033 -5.106 -10.797 1.00 90.62 194 LYS A N 1
ATOM 1481 C CA . LYS A 1 194 ? 26.962 -4.125 -9.700 1.00 90.62 194 LYS A CA 1
ATOM 1482 C C . LYS A 1 194 ? 28.168 -3.174 -9.644 1.00 90.62 194 LYS A C 1
ATOM 1484 O O . LYS A 1 194 ? 28.051 -2.104 -9.047 1.00 90.62 194 LYS A O 1
ATOM 1489 N N . LYS A 1 195 ? 29.327 -3.584 -10.170 1.00 92.31 195 LYS A N 1
ATOM 1490 C CA . LYS A 1 195 ? 30.542 -2.771 -10.254 1.00 92.31 195 LYS A CA 1
ATOM 1491 C C . LYS A 1 195 ? 30.394 -1.766 -11.391 1.00 92.31 195 LYS A C 1
ATOM 1493 O O . LYS A 1 195 ? 30.635 -0.587 -11.149 1.00 92.31 195 LYS A O 1
ATOM 1498 N N . ASP A 1 196 ? 29.875 -2.186 -12.541 1.00 94.00 196 ASP A N 1
ATOM 1499 C CA . ASP A 1 196 ? 29.618 -1.296 -13.675 1.00 94.00 196 ASP A CA 1
ATOM 1500 C C . ASP A 1 196 ? 28.617 -0.194 -13.310 1.00 94.00 196 ASP A C 1
ATOM 1502 O O . ASP A 1 196 ? 28.848 0.990 -13.553 1.00 94.00 196 ASP A O 1
ATOM 1506 N N . LEU A 1 197 ? 27.532 -0.558 -12.620 1.00 94.19 197 LEU A N 1
ATOM 1507 C CA . LEU A 1 197 ? 26.547 0.398 -12.102 1.00 94.19 197 LEU A CA 1
ATOM 1508 C C . LEU A 1 197 ? 27.158 1.400 -11.111 1.00 94.19 197 LEU A C 1
ATOM 1510 O O . LEU A 1 197 ? 26.744 2.557 -11.036 1.00 94.19 197 LEU A O 1
ATOM 1514 N N . LYS A 1 198 ? 28.159 0.979 -10.340 1.00 91.94 198 LYS A N 1
ATOM 1515 C CA . LYS A 1 198 ? 28.823 1.851 -9.373 1.00 91.94 198 LYS A CA 1
ATOM 1516 C C . LYS A 1 198 ? 29.822 2.792 -10.042 1.00 91.94 198 LYS A C 1
ATOM 1518 O O . LYS A 1 198 ? 29.835 3.976 -9.725 1.00 91.94 198 LYS A O 1
ATOM 1523 N N . GLU A 1 199 ? 30.663 2.264 -10.924 1.00 91.44 199 GLU A N 1
ATOM 1524 C CA . GLU A 1 199 ? 31.782 2.995 -11.525 1.00 91.44 199 GLU A CA 1
ATOM 1525 C C . GLU A 1 199 ? 31.327 3.845 -12.714 1.00 91.44 199 GLU A C 1
ATOM 1527 O O . GLU A 1 199 ? 31.621 5.037 -12.751 1.00 91.44 199 GLU A O 1
ATOM 1532 N N . PHE A 1 200 ? 30.543 3.281 -13.636 1.00 90.56 200 PHE A N 1
ATOM 1533 C CA . PHE A 1 200 ? 30.090 3.997 -14.830 1.00 90.56 200 PHE A CA 1
ATOM 1534 C C . PHE A 1 200 ? 28.829 4.808 -14.582 1.00 90.56 200 PHE A C 1
ATOM 1536 O O . PHE A 1 200 ? 28.737 5.930 -15.067 1.00 90.56 200 PHE A O 1
ATOM 1543 N N . PHE A 1 201 ? 27.873 4.301 -13.796 1.00 91.94 201 PHE A N 1
ATOM 1544 C CA . PHE A 1 201 ? 26.615 5.011 -13.518 1.00 91.94 201 PHE A CA 1
ATOM 1545 C C . PHE A 1 201 ? 26.653 5.845 -12.232 1.00 91.94 201 PHE A C 1
ATOM 1547 O O . PHE A 1 201 ? 25.668 6.512 -11.919 1.00 91.94 201 PHE A O 1
ATOM 1554 N N . GLU A 1 202 ? 27.791 5.869 -11.526 1.00 92.50 202 GLU A N 1
ATOM 1555 C CA . GLU A 1 202 ? 27.992 6.612 -10.268 1.00 92.50 202 GLU A CA 1
ATOM 1556 C C . GLU A 1 202 ? 26.925 6.283 -9.205 1.00 92.50 202 GLU A C 1
ATOM 1558 O O . GLU A 1 202 ? 26.530 7.117 -8.384 1.00 92.50 202 GLU A O 1
ATOM 1563 N N . MET A 1 203 ? 26.417 5.046 -9.215 1.00 91.56 203 MET A N 1
ATOM 1564 C CA . MET A 1 203 ? 25.394 4.610 -8.270 1.00 91.56 203 MET A CA 1
ATOM 1565 C C . MET A 1 203 ? 26.025 4.152 -6.947 1.00 91.56 203 MET A C 1
ATOM 1567 O O . MET A 1 203 ? 26.985 3.379 -6.943 1.00 91.56 203 MET A O 1
ATOM 1571 N N . PRO A 1 204 ? 25.456 4.516 -5.784 1.00 90.69 204 PRO A N 1
ATOM 1572 C CA . PRO A 1 204 ? 25.777 3.871 -4.519 1.00 90.69 204 PRO A CA 1
ATOM 1573 C C . PRO A 1 204 ? 25.610 2.352 -4.616 1.00 90.69 204 PRO A C 1
ATOM 1575 O O . PRO A 1 204 ? 24.635 1.865 -5.191 1.00 90.69 204 PRO A O 1
ATOM 1578 N N . LEU A 1 205 ? 26.509 1.594 -3.977 1.00 83.81 205 LEU A N 1
ATOM 1579 C CA . LEU A 1 205 ? 26.505 0.124 -4.030 1.00 83.81 205 LEU A CA 1
ATOM 1580 C C . LEU A 1 205 ? 25.142 -0.479 -3.646 1.00 83.81 205 LEU A C 1
ATOM 1582 O O . LEU A 1 205 ? 24.700 -1.443 -4.264 1.00 83.81 205 LEU A O 1
ATOM 1586 N N . GLY A 1 206 ? 24.453 0.111 -2.663 1.00 80.31 206 GLY A N 1
ATOM 1587 C CA . GLY A 1 206 ? 23.114 -0.325 -2.262 1.00 80.31 206 GLY A CA 1
ATOM 1588 C C . GLY A 1 206 ? 22.070 -0.194 -3.378 1.00 80.31 206 GLY A C 1
ATOM 1589 O O . GLY A 1 206 ? 21.245 -1.089 -3.540 1.00 80.31 206 GLY A O 1
ATOM 1590 N N . LEU A 1 207 ? 22.131 0.869 -4.187 1.00 76.44 207 LEU A N 1
ATOM 1591 C CA . LEU A 1 207 ? 21.231 1.053 -5.331 1.00 76.44 207 LEU A CA 1
ATOM 1592 C C . LEU A 1 207 ? 21.616 0.146 -6.503 1.00 76.44 207 LEU A C 1
ATOM 1594 O O . LEU A 1 207 ? 20.730 -0.449 -7.108 1.00 76.44 207 LEU A O 1
ATOM 1598 N N . ALA A 1 208 ? 22.914 -0.036 -6.763 1.00 85.00 208 ALA A N 1
ATOM 1599 C CA . ALA A 1 208 ? 23.401 -0.976 -7.774 1.00 85.00 208 ALA A CA 1
ATOM 1600 C C . ALA A 1 208 ? 22.924 -2.413 -7.492 1.00 85.00 208 ALA A C 1
ATOM 1602 O O . ALA A 1 208 ? 22.355 -3.073 -8.359 1.00 85.00 208 ALA A O 1
ATOM 1603 N N . VAL A 1 209 ? 23.059 -2.874 -6.242 1.00 82.44 209 VAL A N 1
ATOM 1604 C CA . VAL A 1 209 ? 22.518 -4.173 -5.805 1.00 82.44 209 VAL A CA 1
ATOM 1605 C C . VAL A 1 209 ? 21.001 -4.227 -5.989 1.00 82.44 209 VAL A C 1
ATOM 1607 O O . VAL A 1 209 ? 20.476 -5.237 -6.456 1.00 82.44 209 VAL A O 1
ATOM 1610 N N . ASN A 1 210 ? 20.290 -3.145 -5.661 1.00 82.12 210 ASN A N 1
ATOM 1611 C CA . ASN A 1 210 ? 18.837 -3.091 -5.783 1.00 82.12 210 ASN A CA 1
ATOM 1612 C C . ASN A 1 210 ? 18.363 -3.233 -7.242 1.00 82.12 210 ASN A C 1
ATOM 1614 O O . ASN A 1 210 ? 17.393 -3.949 -7.489 1.00 82.12 210 ASN A O 1
ATOM 1618 N N . VAL A 1 211 ? 19.067 -2.619 -8.201 1.00 86.31 211 VAL A N 1
ATOM 1619 C CA . VAL A 1 211 ? 18.802 -2.770 -9.643 1.00 86.31 211 VAL A CA 1
ATOM 1620 C C . VAL A 1 211 ? 18.981 -4.217 -10.088 1.00 86.31 211 VAL A C 1
ATOM 1622 O O . VAL A 1 211 ? 18.049 -4.794 -10.649 1.00 86.31 211 VAL A O 1
ATOM 1625 N N . CYS A 1 212 ? 20.118 -4.842 -9.766 1.00 88.19 212 CYS A N 1
ATOM 1626 C CA . CYS A 1 212 ? 20.369 -6.241 -10.123 1.00 88.19 212 CYS A CA 1
ATOM 1627 C C . CYS A 1 212 ? 19.313 -7.190 -9.531 1.00 88.19 212 CYS A C 1
ATOM 1629 O O . CYS A 1 212 ? 18.863 -8.117 -10.200 1.00 88.19 212 CYS A O 1
ATOM 1631 N N . LEU A 1 213 ? 18.895 -6.966 -8.279 1.00 81.69 213 LEU A N 1
ATOM 1632 C CA . LEU A 1 213 ? 17.856 -7.776 -7.634 1.00 81.69 213 LEU A CA 1
ATOM 1633 C C . LEU A 1 213 ? 16.489 -7.606 -8.302 1.00 81.69 213 LEU A C 1
ATOM 1635 O O . LEU A 1 213 ? 15.771 -8.589 -8.470 1.00 81.69 213 LEU A O 1
ATOM 1639 N N . HIS A 1 214 ? 16.119 -6.381 -8.681 1.00 84.50 214 HIS A N 1
ATOM 1640 C CA . HIS A 1 214 ? 14.865 -6.132 -9.392 1.00 84.50 214 HIS A CA 1
ATOM 1641 C C . HIS A 1 214 ? 14.864 -6.776 -10.782 1.00 84.50 214 HIS A C 1
ATOM 1643 O O . HIS A 1 214 ? 13.838 -7.321 -11.184 1.00 84.50 214 HIS A O 1
ATOM 1649 N N . LEU A 1 215 ? 16.001 -6.761 -11.484 1.00 90.06 215 LEU A N 1
ATOM 1650 C CA . LEU A 1 215 ? 16.129 -7.352 -12.815 1.00 90.06 215 LEU A CA 1
ATOM 1651 C C . LEU A 1 215 ? 16.012 -8.879 -12.754 1.00 90.06 215 LEU A C 1
ATOM 1653 O O . LEU A 1 215 ? 15.194 -9.451 -13.464 1.00 90.06 215 LEU A O 1
ATOM 1657 N N . LYS A 1 216 ? 16.721 -9.522 -11.816 1.00 85.50 216 LYS A N 1
ATOM 1658 C CA . LYS A 1 216 ? 16.626 -10.976 -11.594 1.00 85.50 216 LYS A CA 1
ATOM 1659 C C . LYS A 1 216 ? 15.209 -11.427 -11.253 1.00 85.50 216 LYS A C 1
ATOM 1661 O O . LYS A 1 216 ? 14.705 -12.371 -11.850 1.00 85.50 216 LYS A O 1
ATOM 1666 N N . LYS A 1 217 ? 14.538 -10.715 -10.340 1.00 82.06 217 LYS A N 1
ATOM 1667 C CA . LYS A 1 217 ? 13.133 -10.993 -9.998 1.00 82.06 217 LYS A CA 1
ATOM 1668 C C . LYS A 1 217 ? 12.212 -10.858 -11.210 1.00 82.06 217 LYS A C 1
ATOM 1670 O O . LYS A 1 217 ? 11.249 -11.609 -11.335 1.00 82.06 217 LYS A O 1
ATOM 1675 N N . TYR A 1 218 ? 12.485 -9.891 -12.086 1.00 82.62 218 TYR A N 1
ATOM 1676 C CA . TYR A 1 218 ? 11.729 -9.734 -13.320 1.00 82.62 218 TYR A CA 1
ATOM 1677 C C . TYR A 1 218 ? 11.970 -10.913 -14.275 1.00 82.62 218 TYR A C 1
ATOM 1679 O O . TYR A 1 218 ? 11.005 -11.458 -14.807 1.00 82.62 218 TYR A O 1
ATOM 1687 N N . GLU A 1 219 ? 13.221 -11.341 -14.465 1.00 83.94 219 GLU A N 1
ATOM 1688 C CA . GLU A 1 219 ? 13.552 -12.511 -15.288 1.00 83.94 219 GLU A CA 1
ATOM 1689 C C . GLU A 1 219 ? 12.893 -13.791 -14.765 1.00 83.94 219 GLU A C 1
ATOM 1691 O O . GLU A 1 219 ? 12.329 -14.546 -15.545 1.00 83.94 219 GLU A O 1
ATOM 1696 N N . GLU A 1 220 ? 12.906 -14.022 -13.452 1.00 79.06 220 GLU A N 1
ATOM 1697 C CA . GLU A 1 220 ? 12.259 -15.183 -12.825 1.00 79.06 220 GLU A CA 1
ATOM 1698 C C . GLU A 1 220 ? 10.745 -15.218 -13.060 1.00 79.06 220 GLU A C 1
ATOM 1700 O O . GLU A 1 220 ? 10.181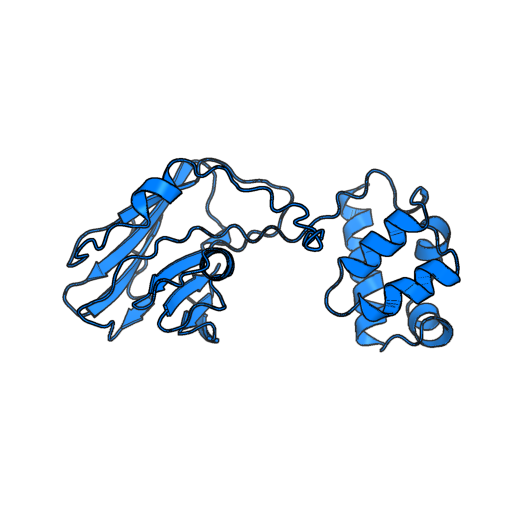 -16.293 -13.243 1.00 79.06 220 GLU A O 1
ATOM 1705 N N . LYS A 1 221 ? 10.089 -14.052 -13.088 1.00 70.81 221 LYS A N 1
ATOM 1706 C CA . LYS A 1 221 ? 8.642 -13.936 -13.323 1.00 70.81 221 LYS A CA 1
ATOM 1707 C C . LYS A 1 221 ? 8.250 -14.132 -14.797 1.00 70.81 221 LYS A C 1
ATOM 1709 O O . LYS A 1 221 ? 7.092 -14.435 -15.063 1.00 70.81 221 LYS A O 1
ATOM 1714 N N . ASN A 1 222 ? 9.179 -13.933 -15.736 1.00 68.75 222 ASN A N 1
ATOM 1715 C CA . ASN A 1 222 ? 8.915 -13.901 -17.183 1.00 68.75 222 ASN A CA 1
ATOM 1716 C C . ASN A 1 222 ? 9.703 -14.970 -17.975 1.00 68.75 222 ASN A C 1
ATOM 1718 O O . ASN A 1 222 ? 9.927 -14.807 -19.180 1.00 68.75 222 ASN A O 1
ATOM 1722 N N . LYS A 1 223 ? 10.148 -16.033 -17.295 1.00 60.28 223 LYS A N 1
ATOM 1723 C CA . LYS A 1 223 ? 10.663 -17.275 -17.895 1.00 60.28 223 LYS A CA 1
ATOM 1724 C C . LYS A 1 223 ? 9.516 -18.200 -18.276 1.00 60.28 223 LYS A C 1
ATOM 1726 O O . LYS A 1 223 ? 9.626 -18.794 -19.371 1.00 60.28 223 LYS A O 1
#

Foldseek 3Di:
DDDDDDDPDDDDDPCPVVLVVVQPDQDQQAPNKDKDAQQDDDVPDQWWWKFWWALDDDPDCVCLLVQLQDARIWMCTQQFTDHNSHTDGGAPHGPSVDDHGKMKIWGQYPQRFIWIDINNDTSDGPDHDRDSSIGGRGSTHTPDQDPPVLPDDLLPFFLVSVLVLLCSFPPSNVLSVVSVVVRQGSNNLVVDALVCCCPVSVDDSVSSVSSVVSNVVVNVVRD

Sequence (223 aa):
MKKKGGIFQNCFMVEVSKLNKQLNKKCGMNGKVYEIQVDELVKEWGFSLSLGVTTNIPSDLTEIYCGVKLKESWILHGISLLKNGKEIGSYSLNACTAQVGDKLGIMKASDSTLHFYLNGIDHGKAFSNLPEESATVAGAQVAIKKSSNFSGRPAEWNVQTVCEFIKSIPNCAPYVEKFRSEQVNGAALLALDKKDLKEFFEMPLGLAVNVCLHLKKYEEKNK

pLDDT: mean 70.64, std 21.71, range [21.78, 97.12]

InterPro domains:
  IPR001660 Sterile alpha motif domain [PF00536] (156-199)
  IPR001660 Sterile alpha motif domain [PS50105] (157-207)
  IPR001660 Sterile alpha motif domain [SM00454] (154-221)
  IPR006573 Neuralized homology repeat (NHR) domain [PF07177] (31-133)
  IPR013761 Sterile alpha motif/pointed domain superfamily [G3DSA:1.10.150.50] (143-223)
  IPR013761 Sterile alpha motif/pointed domain superfamily [SSF47769] (152-217)
  IPR043136 B30.2/SPRY domain superfamily [G3DSA:2.60.120.920] (16-140)
  IPR050548 Polycomb group and chromatin remodeling factors [PTHR12247] (142-218)